Protein AF-A0A377V0S9-F1 (afdb_monomer_lite)

Organism: Klebsiella pneumoniae (NCBI:txid573)

Secondary structure (DSSP, 8-state):
---PPP--------------------------GGGS---TTS-----GGGGSTT-PPSEEEEEEEEETTEEEEEEEEEEEEE-TTS-EEE---HHHHHHTTB-HHHHHH-TT--TT----HHHHSTT-EEEEETTTTEEEEE--GGGB----TTPPPGGG------EEEEEEEEEEEEEE-TTS-EEEEEEEEEEEEEEETTEEEEEEEEEEEETTS--EEEEEEEEEEEEEGGGTEEEEEES----SS--

Structure (mmCIF, N/CA/C/O backbone):
data_AF-A0A377V0S9-F1
#
_entry.id   AF-A0A377V0S9-F1
#
loop_
_atom_site.group_PDB
_atom_site.id
_atom_site.type_symbol
_atom_site.label_atom_id
_atom_site.label_alt_id
_atom_site.label_comp_id
_atom_site.label_asym_id
_atom_site.label_entity_id
_atom_site.label_seq_id
_atom_site.pdbx_PDB_ins_code
_atom_site.Cartn_x
_atom_site.Cartn_y
_atom_site.Cartn_z
_atom_site.occupancy
_atom_site.B_iso_or_equiv
_atom_site.auth_seq_id
_atom_site.auth_comp_id
_atom_site.auth_asym_id
_atom_site.auth_atom_id
_atom_site.pdbx_PDB_model_num
ATOM 1 N N . MET A 1 1 ? -118.108 -11.937 44.601 1.00 42.62 1 MET A N 1
ATOM 2 C CA . MET A 1 1 ? -117.327 -11.742 43.358 1.00 42.62 1 MET A CA 1
ATOM 3 C C . MET A 1 1 ? -116.278 -10.678 43.671 1.00 42.62 1 MET A C 1
ATOM 5 O O . MET A 1 1 ? -116.642 -9.528 43.823 1.00 42.62 1 MET A O 1
ATOM 9 N N . ARG A 1 2 ? -115.123 -11.044 44.242 1.00 41.06 2 ARG A N 1
ATOM 10 C CA . ARG A 1 2 ? -113.846 -11.316 43.547 1.00 41.06 2 ARG A CA 1
ATOM 11 C C . ARG A 1 2 ? -113.526 -10.286 42.456 1.00 41.06 2 ARG A C 1
ATOM 13 O O . ARG A 1 2 ? -114.003 -10.460 41.351 1.00 41.06 2 ARG A O 1
ATOM 20 N N . HIS A 1 3 ? -112.681 -9.309 42.784 1.00 40.66 3 HIS A N 1
ATOM 21 C CA . HIS A 1 3 ? -111.512 -8.888 42.000 1.00 40.66 3 HIS A CA 1
ATOM 22 C C . HIS A 1 3 ? -110.527 -8.203 42.968 1.00 40.66 3 HIS A C 1
ATOM 24 O O . HIS A 1 3 ? -110.912 -7.303 43.707 1.00 40.66 3 HIS A O 1
ATOM 30 N N . GLY A 1 4 ? -109.307 -8.744 43.061 1.00 40.34 4 GLY A N 1
ATOM 31 C CA . GLY A 1 4 ? -108.257 -8.322 43.997 1.00 40.34 4 GLY A CA 1
ATOM 32 C C . GLY A 1 4 ? -107.371 -7.195 43.448 1.00 40.34 4 GLY A C 1
ATOM 33 O O . GLY A 1 4 ? -107.479 -6.862 42.267 1.00 40.34 4 GLY A O 1
ATOM 34 N N . PRO A 1 5 ? -106.494 -6.607 44.280 1.00 47.19 5 PRO A N 1
ATOM 35 C CA . PRO A 1 5 ? -105.593 -5.544 43.852 1.00 47.19 5 PRO A CA 1
ATOM 36 C C . PRO A 1 5 ? -104.455 -6.099 42.982 1.00 47.19 5 PRO A C 1
ATOM 38 O O . PRO A 1 5 ? -103.910 -7.172 43.240 1.00 47.19 5 PRO A O 1
ATOM 41 N N . ALA A 1 6 ? -104.113 -5.356 41.931 1.00 54.44 6 ALA A N 1
ATOM 42 C CA . ALA A 1 6 ? -103.005 -5.659 41.038 1.00 54.44 6 ALA A CA 1
ATOM 43 C C . ALA A 1 6 ? -101.666 -5.414 41.751 1.00 54.44 6 ALA A C 1
ATOM 45 O O . ALA A 1 6 ? -101.407 -4.313 42.233 1.00 54.44 6 ALA A O 1
ATOM 46 N N . HIS A 1 7 ? -100.810 -6.434 41.797 1.00 45.38 7 HIS A N 1
ATOM 47 C CA . HIS A 1 7 ? -99.429 -6.301 42.249 1.00 45.38 7 HIS A CA 1
ATOM 48 C C . HIS A 1 7 ? -98.526 -6.040 41.041 1.00 45.38 7 HIS A C 1
ATOM 50 O O . HIS A 1 7 ? -98.329 -6.913 40.198 1.00 45.38 7 HIS A O 1
ATOM 56 N N . THR A 1 8 ? -97.976 -4.833 40.951 1.00 51.09 8 THR A N 1
ATOM 57 C CA . THR A 1 8 ? -96.907 -4.479 40.014 1.00 51.09 8 THR A CA 1
ATOM 58 C C . THR A 1 8 ? -95.583 -5.016 40.555 1.00 51.09 8 THR A C 1
ATOM 60 O O . THR A 1 8 ? -95.099 -4.564 41.590 1.00 51.09 8 THR A O 1
ATOM 63 N N . VAL A 1 9 ? -94.998 -5.998 39.868 1.00 49.78 9 VAL A N 1
ATOM 64 C CA . VAL A 1 9 ? -93.664 -6.528 40.180 1.00 49.78 9 VAL A CA 1
ATOM 65 C C . VAL A 1 9 ? -92.641 -5.777 39.333 1.00 49.78 9 VAL A C 1
ATOM 67 O O . VAL A 1 9 ? -92.531 -6.002 38.130 1.00 49.78 9 VAL A O 1
ATOM 70 N N . THR A 1 10 ? -91.893 -4.867 39.949 1.00 48.53 10 THR A N 1
ATOM 71 C CA . THR A 1 10 ? -90.729 -4.212 39.342 1.00 48.53 10 THR A CA 1
ATOM 72 C C . THR A 1 10 ? -89.501 -5.101 39.532 1.00 48.53 10 THR A C 1
ATOM 74 O O . THR A 1 10 ? -88.960 -5.207 40.630 1.00 48.53 10 THR A O 1
ATOM 77 N N . VAL A 1 11 ? -89.050 -5.756 38.462 1.00 49.62 11 VAL A N 1
ATOM 78 C CA . VAL A 1 11 ? -87.798 -6.528 38.456 1.00 49.62 11 VAL A CA 1
ATOM 79 C C . VAL A 1 11 ? -86.637 -5.568 38.193 1.00 49.62 11 VAL A C 1
ATOM 81 O O . VAL A 1 11 ? -86.405 -5.157 37.058 1.00 49.62 11 VAL A O 1
ATOM 84 N N . VAL A 1 12 ? -85.902 -5.194 39.241 1.00 49.56 12 VAL A N 1
ATOM 85 C CA . VAL A 1 12 ? -84.638 -4.453 39.110 1.00 49.56 12 VAL A CA 1
ATOM 86 C C . VAL A 1 12 ? -83.522 -5.470 38.885 1.00 49.56 12 VAL A C 1
ATOM 88 O O . VAL A 1 12 ? -83.126 -6.189 39.798 1.00 49.56 12 VAL A O 1
ATOM 91 N N . SER A 1 13 ? -83.036 -5.555 37.648 1.00 47.03 13 SER A N 1
ATOM 92 C CA . SER A 1 13 ? -81.915 -6.427 37.285 1.00 47.03 13 SER A CA 1
ATOM 93 C C . SER A 1 13 ? -80.597 -5.697 37.551 1.00 47.03 13 SER A C 1
ATOM 95 O O . SER A 1 13 ? -80.204 -4.821 36.782 1.00 47.03 13 SER A O 1
ATOM 97 N N . LEU A 1 14 ? -79.915 -6.035 38.647 1.00 45.28 14 LEU A N 1
ATOM 98 C CA . LEU A 1 14 ? -78.587 -5.509 38.967 1.00 45.28 14 LEU A CA 1
ATOM 99 C C . LEU A 1 14 ? -77.521 -6.352 38.252 1.00 45.28 14 LEU A C 1
ATOM 101 O O . LEU A 1 14 ? -77.191 -7.454 38.684 1.00 45.28 14 LEU A O 1
ATOM 105 N N . SER A 1 15 ? -76.996 -5.839 37.140 1.00 49.84 15 SER A N 1
ATOM 106 C CA . SER A 1 15 ? -75.917 -6.489 36.388 1.00 49.84 15 SER A CA 1
ATOM 107 C C . SER A 1 15 ? -74.562 -6.042 36.941 1.00 49.84 15 SER A C 1
ATOM 109 O O . SER A 1 15 ? -74.127 -4.921 36.687 1.00 49.84 15 SER A O 1
ATOM 111 N N . ILE A 1 16 ? -73.896 -6.902 37.716 1.00 53.75 16 ILE A N 1
ATOM 112 C CA . ILE A 1 16 ? -72.530 -6.667 38.203 1.00 53.75 16 ILE A CA 1
ATOM 113 C C . ILE A 1 16 ? -71.553 -7.165 37.131 1.00 53.75 16 ILE A C 1
ATOM 115 O O . ILE A 1 16 ? -71.340 -8.366 36.977 1.00 53.75 16 ILE A O 1
ATOM 119 N N . LEU A 1 17 ? -70.958 -6.239 36.377 1.00 51.25 17 LEU A N 1
ATOM 120 C CA . LEU A 1 17 ? -69.842 -6.521 35.471 1.00 51.25 17 LEU A CA 1
ATOM 121 C C . LEU A 1 17 ? -68.556 -6.686 36.295 1.00 51.25 17 LEU A C 1
ATOM 123 O O . LEU A 1 17 ? -67.899 -5.704 36.638 1.00 51.25 17 LEU A O 1
ATOM 127 N N . LEU A 1 18 ? -68.186 -7.930 36.616 1.00 49.28 18 LEU A N 1
ATOM 128 C CA . LEU A 1 18 ? -66.846 -8.245 37.117 1.00 49.28 18 LEU A CA 1
ATOM 129 C C . LEU A 1 18 ? -65.836 -8.138 35.964 1.00 49.28 18 LEU A C 1
ATOM 131 O O . LEU A 1 18 ? -65.600 -9.095 35.229 1.00 49.28 18 LEU A O 1
ATOM 135 N N . GLY A 1 19 ? -65.233 -6.961 35.807 1.00 49.47 19 GLY A N 1
ATOM 136 C CA . GLY A 1 19 ? -64.060 -6.766 34.958 1.00 49.47 19 GLY A CA 1
ATOM 137 C C . GLY A 1 19 ? -62.833 -7.423 35.588 1.00 49.47 19 GLY A C 1
ATOM 138 O O . GLY A 1 19 ? -62.141 -6.804 36.395 1.00 49.47 19 GLY A O 1
ATOM 139 N N . GLY A 1 20 ? -62.571 -8.684 35.243 1.00 50.38 20 GLY A N 1
ATOM 140 C CA . GLY A 1 20 ? -61.341 -9.374 35.616 1.00 50.38 20 GLY A CA 1
ATOM 141 C C . GLY A 1 20 ? -60.142 -8.738 34.917 1.00 50.38 20 GLY A C 1
ATOM 142 O O . GLY A 1 20 ? -59.954 -8.917 33.718 1.00 50.38 20 GLY A O 1
ATOM 143 N N . GLN A 1 21 ? -59.323 -7.996 35.662 1.00 54.38 21 GLN A N 1
ATOM 144 C CA . GLN A 1 21 ? -58.008 -7.573 35.191 1.00 54.38 21 GLN A CA 1
ATOM 145 C C . GLN A 1 21 ? -57.083 -8.790 35.236 1.00 54.38 21 GLN A C 1
ATOM 147 O O . GLN A 1 21 ? -56.551 -9.149 36.285 1.00 54.38 21 GLN A O 1
ATOM 152 N N . SER A 1 22 ? -56.927 -9.469 34.104 1.00 52.47 22 SER A N 1
ATOM 153 C CA . SER A 1 22 ? -55.900 -10.493 33.948 1.00 52.47 22 SER A CA 1
ATOM 154 C C . SER A 1 22 ? -54.534 -9.808 33.958 1.00 52.47 22 SER A C 1
ATOM 156 O O . SER A 1 22 ? -54.097 -9.261 32.948 1.00 52.47 22 SER A O 1
ATOM 158 N N . ALA A 1 23 ? -53.858 -9.805 35.107 1.00 56.78 23 ALA A N 1
ATOM 159 C CA . ALA A 1 23 ? -52.445 -9.463 35.150 1.00 56.78 23 ALA A CA 1
ATOM 160 C C . ALA A 1 23 ? -51.677 -10.511 34.329 1.00 56.78 23 ALA A C 1
ATOM 162 O O . ALA A 1 23 ? -51.765 -11.709 34.600 1.00 56.78 23 ALA A O 1
ATOM 163 N N . LEU A 1 24 ? -50.944 -10.066 33.309 1.00 54.94 24 LEU A N 1
ATOM 164 C CA . LEU A 1 24 ? -50.030 -10.920 32.556 1.00 54.94 24 LEU A CA 1
ATOM 165 C C . LEU A 1 24 ? -48.913 -11.390 33.498 1.00 54.94 24 LEU A C 1
ATOM 167 O O . LEU A 1 24 ? -47.946 -10.660 33.727 1.00 54.94 24 LEU A O 1
ATOM 171 N N . LEU A 1 25 ? -49.034 -12.607 34.037 1.00 47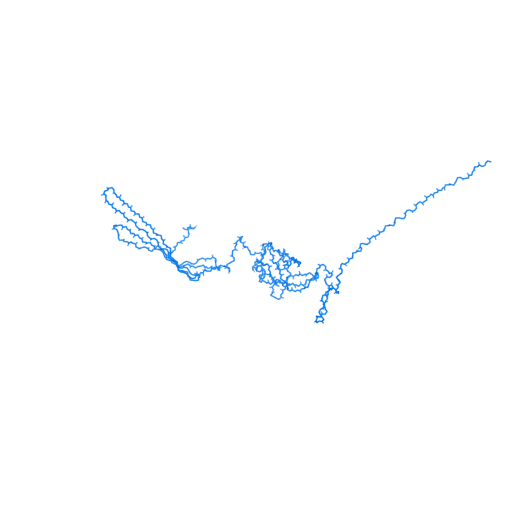.94 25 LEU A N 1
ATOM 172 C CA . LEU A 1 25 ? -47.914 -13.291 34.679 1.00 47.94 25 LEU A CA 1
ATOM 173 C C . LEU A 1 25 ? -46.839 -13.542 33.617 1.00 47.94 25 LEU A C 1
ATOM 175 O O . LEU A 1 25 ? -46.948 -14.452 32.798 1.00 47.94 25 LEU A O 1
ATOM 179 N N . HIS A 1 26 ? -45.789 -12.727 33.636 1.00 57.09 26 HIS A N 1
ATOM 180 C CA . HIS A 1 26 ? -44.572 -13.016 32.895 1.00 57.09 26 HIS A CA 1
ATOM 181 C C . HIS A 1 26 ? -43.777 -14.041 33.701 1.00 57.09 26 HIS A C 1
ATOM 183 O O . HIS A 1 26 ? -43.130 -13.701 34.690 1.00 57.09 26 HIS A O 1
ATOM 189 N N . ALA A 1 27 ? -43.839 -15.308 33.295 1.00 60.06 27 ALA A N 1
ATOM 190 C CA . ALA A 1 27 ? -42.895 -16.304 33.775 1.00 60.06 27 ALA A CA 1
ATOM 191 C C . ALA A 1 27 ? -41.502 -15.929 33.244 1.00 60.06 27 ALA A C 1
ATOM 193 O O . ALA A 1 27 ? -41.251 -15.987 32.040 1.00 60.06 27 ALA A O 1
ATOM 194 N N . GLN A 1 28 ? -40.608 -15.489 34.128 1.00 62.38 28 GLN A N 1
ATOM 195 C CA . GLN A 1 28 ? -39.205 -15.298 33.774 1.00 62.38 28 GLN A CA 1
ATOM 196 C C . GLN A 1 28 ? -38.561 -16.677 33.615 1.00 62.38 28 GLN A C 1
ATOM 198 O O . GLN A 1 28 ? -38.672 -17.521 34.504 1.00 62.38 28 GLN A O 1
ATOM 203 N N . ALA A 1 29 ? -37.915 -16.921 32.475 1.00 67.69 29 ALA A N 1
ATOM 204 C CA . ALA A 1 29 ? -37.171 -18.153 32.258 1.00 67.69 29 ALA A CA 1
ATOM 205 C C . ALA A 1 29 ? -35.981 -18.199 33.228 1.00 67.69 29 ALA A C 1
ATOM 207 O O . ALA A 1 29 ? -35.129 -17.312 33.213 1.00 67.69 29 ALA A O 1
ATOM 208 N N . THR A 1 30 ? -35.933 -19.221 34.078 1.00 69.25 30 THR A N 1
ATOM 209 C CA . THR A 1 30 ? -34.840 -19.448 35.024 1.00 69.25 30 THR A CA 1
ATOM 210 C C . THR A 1 30 ? -34.063 -20.694 34.625 1.00 69.25 30 THR A C 1
ATOM 212 O O . THR A 1 30 ? -34.625 -21.756 34.362 1.00 69.25 30 THR A O 1
ATOM 215 N N . PHE A 1 31 ? -32.745 -20.558 34.554 1.00 71.00 31 PHE A N 1
ATOM 216 C CA . PHE A 1 31 ? -31.832 -21.652 34.286 1.00 71.00 31 PHE A CA 1
ATOM 217 C C . PHE A 1 31 ? -31.615 -22.473 35.563 1.00 71.00 31 PHE A C 1
ATOM 219 O O . PHE A 1 31 ? -31.293 -21.924 36.620 1.00 71.00 31 PHE A O 1
ATOM 226 N N . ASN A 1 32 ? -31.773 -23.796 35.471 1.00 75.94 32 ASN A N 1
ATOM 227 C CA . ASN A 1 32 ? -31.477 -24.692 36.584 1.00 75.94 32 ASN A CA 1
ATOM 228 C C . ASN A 1 32 ? -29.958 -24.902 36.701 1.00 75.94 32 ASN A C 1
ATOM 230 O O . ASN A 1 32 ? -29.345 -25.591 35.888 1.00 75.94 32 ASN A O 1
ATOM 234 N N . MET A 1 33 ? -29.363 -24.312 37.737 1.00 69.88 33 MET A N 1
ATOM 235 C CA . MET A 1 33 ? -27.916 -24.311 37.967 1.00 69.88 33 MET A CA 1
ATOM 236 C C . MET A 1 33 ? -27.341 -25.686 38.338 1.00 69.88 33 MET A C 1
ATOM 238 O O . MET A 1 33 ? -26.131 -25.877 38.237 1.00 69.88 33 MET A O 1
ATOM 242 N N . ASP A 1 34 ? -28.173 -26.647 38.746 1.00 75.19 34 ASP A N 1
ATOM 243 C CA . ASP A 1 34 ? -27.718 -28.004 39.075 1.00 75.19 34 ASP A CA 1
ATOM 244 C C . ASP A 1 34 ? -27.451 -28.869 37.836 1.00 75.19 34 ASP A C 1
ATOM 246 O O . ASP A 1 34 ? -26.888 -29.952 37.953 1.00 75.19 34 ASP A O 1
ATOM 250 N N . LEU A 1 35 ? -27.800 -28.376 36.643 1.00 80.19 35 LEU A N 1
ATOM 251 C CA . LEU A 1 35 ? -27.509 -29.030 35.364 1.00 80.19 35 LEU A CA 1
ATOM 252 C C . LEU A 1 35 ? -26.137 -28.654 34.780 1.00 80.19 35 LEU A C 1
ATOM 254 O O . LEU A 1 35 ? -25.771 -29.158 33.720 1.00 80.19 35 LEU A O 1
ATOM 258 N N . LEU A 1 36 ? -25.387 -27.760 35.429 1.00 76.69 36 LEU A N 1
ATOM 259 C CA . LEU A 1 36 ? -24.020 -27.427 35.029 1.00 76.69 36 LEU A CA 1
ATOM 260 C C . LEU A 1 36 ? -23.031 -28.401 35.667 1.00 76.69 36 LEU A C 1
ATOM 262 O O . LEU A 1 36 ? -23.130 -28.712 36.852 1.00 76.69 36 LEU A O 1
ATOM 266 N N . GLU A 1 37 ? -22.041 -28.830 34.888 1.00 76.44 37 GLU A N 1
ATOM 267 C CA . GLU A 1 37 ? -20.900 -29.586 35.396 1.00 76.44 37 GLU A CA 1
ATOM 268 C C . GLU A 1 37 ? -20.124 -28.712 36.395 1.00 76.44 37 GLU A C 1
ATOM 270 O O . GLU A 1 37 ? -19.467 -27.735 36.026 1.00 76.44 37 GLU A O 1
ATOM 275 N N . LYS A 1 38 ? -20.254 -29.024 37.688 1.00 67.75 38 LYS A N 1
ATOM 276 C CA . LYS A 1 38 ? -19.528 -28.352 38.767 1.00 67.75 38 LYS A CA 1
ATOM 277 C C . LYS A 1 38 ? -18.232 -29.118 39.002 1.00 67.75 38 LYS A C 1
ATOM 279 O O . LYS A 1 38 ? -18.256 -30.298 39.331 1.00 67.75 38 LYS A O 1
ATOM 284 N N . ASN A 1 39 ? -17.107 -28.438 38.824 1.00 68.56 39 ASN A N 1
ATOM 285 C CA . ASN A 1 39 ? -15.802 -28.951 39.215 1.00 68.56 39 ASN A CA 1
ATOM 286 C C . ASN A 1 39 ? -15.511 -28.415 40.625 1.00 68.56 39 ASN A C 1
ATOM 288 O O . ASN A 1 39 ? -15.461 -27.197 40.798 1.00 68.56 39 ASN A O 1
ATOM 292 N N . ASP A 1 40 ? -15.318 -29.288 41.619 1.00 67.06 40 ASP A N 1
ATOM 293 C CA . ASP A 1 40 ? -15.223 -28.930 43.054 1.00 67.06 40 ASP A CA 1
ATOM 294 C C . ASP A 1 40 ? -14.049 -27.987 43.406 1.00 67.06 40 ASP A C 1
ATOM 296 O O . ASP A 1 40 ? -13.940 -27.485 44.524 1.00 67.06 40 ASP A O 1
ATOM 300 N N . HIS A 1 41 ? -13.163 -27.720 42.445 1.00 68.31 41 HIS A N 1
ATOM 301 C CA . HIS A 1 41 ? -12.019 -26.818 42.572 1.00 68.31 41 HIS A CA 1
ATOM 302 C C . HIS A 1 41 ? -12.251 -25.410 42.003 1.00 68.31 41 HIS A C 1
ATOM 304 O O . HIS A 1 41 ? -11.355 -24.568 42.093 1.00 68.31 41 HIS A O 1
ATOM 310 N N . LEU A 1 42 ? -13.413 -25.134 41.403 1.00 60.94 42 LEU A N 1
ATOM 311 C CA . LEU A 1 42 ? -13.727 -23.811 40.867 1.00 60.94 42 LEU A CA 1
ATOM 312 C C . LEU A 1 42 ? -14.432 -22.945 41.926 1.00 60.94 42 LEU A C 1
ATOM 314 O O . LEU A 1 42 ? -15.322 -23.429 42.626 1.00 60.94 42 LEU A O 1
ATOM 318 N N . PRO A 1 43 ? -14.064 -21.657 42.053 1.00 65.31 43 PRO A N 1
ATOM 319 C CA . PRO A 1 43 ? -14.756 -20.738 42.948 1.00 65.31 43 PRO A CA 1
ATOM 320 C C . PRO A 1 43 ? -16.232 -20.605 42.555 1.00 65.31 43 PRO A C 1
ATOM 322 O O . PRO A 1 43 ? -16.583 -20.731 41.382 1.00 65.31 43 PRO A O 1
ATOM 325 N N . ALA A 1 44 ? -17.093 -20.322 43.535 1.00 65.38 44 ALA A N 1
ATOM 326 C CA . ALA A 1 44 ? -18.518 -20.108 43.301 1.00 65.38 44 ALA A CA 1
ATOM 327 C C . ALA A 1 44 ? -18.728 -18.993 42.258 1.00 65.38 44 ALA A C 1
ATOM 329 O O . ALA A 1 44 ? -18.397 -17.832 42.497 1.00 65.38 44 ALA A O 1
ATOM 330 N N . VAL A 1 45 ? -19.250 -19.362 41.087 1.00 66.50 45 VAL A N 1
ATOM 331 C CA . VAL A 1 45 ? -19.554 -18.435 39.990 1.00 66.50 45 VAL A CA 1
ATOM 332 C C . VAL A 1 45 ? -20.977 -17.911 40.172 1.00 66.50 45 VAL A C 1
ATOM 334 O O . VAL A 1 45 ? -21.899 -18.694 40.396 1.00 66.50 45 VAL A O 1
ATOM 337 N N . ASP A 1 46 ? -21.177 -16.596 40.047 1.00 69.00 46 ASP A N 1
ATOM 338 C CA . ASP A 1 46 ? -22.522 -16.022 39.965 1.00 69.00 46 ASP A CA 1
ATOM 339 C C . ASP A 1 46 ? -23.133 -16.322 38.589 1.00 69.00 46 ASP A C 1
ATOM 341 O O . ASP A 1 46 ? -22.804 -15.709 37.569 1.00 69.00 46 ASP A O 1
ATOM 345 N N . LEU A 1 47 ? -24.019 -17.313 38.575 1.00 70.94 47 LEU A N 1
ATOM 346 C CA . LEU A 1 47 ? -24.714 -17.790 37.386 1.00 70.94 47 LEU A CA 1
ATOM 347 C C . LEU A 1 47 ? -26.074 -17.107 37.187 1.00 70.94 47 LEU A C 1
ATOM 349 O O . LEU A 1 47 ? -26.688 -17.295 36.137 1.00 70.94 47 LEU A O 1
ATOM 353 N N . GLN A 1 48 ? -26.539 -16.280 38.138 1.00 70.56 48 GLN A N 1
ATOM 354 C CA . GLN A 1 48 ? -27.836 -15.603 38.020 1.00 70.56 48 GLN A CA 1
ATOM 355 C C . GLN A 1 48 ? -27.887 -14.670 36.810 1.00 70.56 48 GLN A C 1
ATOM 357 O O . GLN A 1 48 ? -28.946 -14.470 36.215 1.00 70.56 48 GLN A O 1
ATOM 362 N N . ARG A 1 49 ? -26.731 -14.153 36.391 1.00 69.38 49 ARG A N 1
ATOM 363 C CA . ARG A 1 49 ? -26.594 -13.321 35.194 1.00 69.38 49 ARG A CA 1
ATOM 364 C C . ARG A 1 49 ? -27.061 -13.999 33.907 1.00 69.38 49 ARG A C 1
ATOM 366 O O . ARG A 1 49 ? -27.609 -13.311 33.056 1.00 69.38 49 ARG A O 1
ATOM 373 N N . PHE A 1 50 ? -26.942 -15.323 33.778 1.00 70.75 50 PHE A N 1
ATOM 374 C CA . PHE A 1 50 ? -27.399 -16.049 32.583 1.00 70.75 50 PHE A CA 1
ATOM 375 C C . PHE A 1 50 ? -28.927 -16.146 32.470 1.00 70.75 50 PHE A C 1
ATOM 377 O O . PHE A 1 50 ? -29.436 -16.451 31.396 1.00 70.75 50 PHE A O 1
ATOM 384 N N . ASN A 1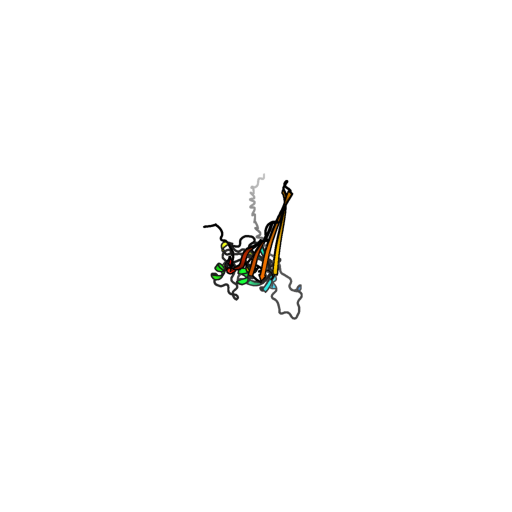 51 ? -29.666 -15.822 33.538 1.00 69.12 51 ASN A N 1
ATOM 385 C CA . ASN A 1 51 ? -31.129 -15.725 33.503 1.00 69.12 51 ASN A CA 1
ATOM 386 C C . ASN A 1 51 ? -31.621 -14.423 32.844 1.00 69.12 51 ASN A C 1
ATOM 388 O O . ASN A 1 51 ? -32.820 -14.245 32.642 1.00 69.12 51 ASN A O 1
ATOM 392 N N . GLN A 1 52 ? -30.716 -13.498 32.506 1.00 65.69 52 GLN A N 1
ATOM 393 C CA . GLN A 1 52 ? -31.035 -12.272 31.779 1.00 65.69 52 GLN A CA 1
ATOM 394 C C . GLN A 1 52 ? -30.737 -12.444 30.283 1.00 65.69 52 GLN A C 1
ATOM 396 O O . GLN A 1 52 ? -29.695 -12.982 29.911 1.00 65.69 52 GLN A O 1
ATOM 401 N N . GLN A 1 53 ? -31.602 -11.910 29.409 1.00 58.47 53 GLN A N 1
ATOM 402 C CA . GLN A 1 53 ? -31.455 -11.997 27.942 1.00 58.47 53 GLN A CA 1
ATOM 403 C C . GLN A 1 53 ? -30.121 -11.429 27.394 1.00 58.47 53 GLN A C 1
ATOM 405 O O . GLN A 1 53 ? -29.772 -11.714 26.253 1.00 58.47 53 GLN A O 1
ATOM 410 N N . ALA A 1 54 ? -29.355 -10.664 28.187 1.00 60.22 54 ALA A N 1
ATOM 411 C CA . ALA A 1 54 ? -28.075 -10.046 27.808 1.00 60.22 54 ALA A CA 1
ATOM 412 C C . ALA A 1 54 ? -26.909 -10.362 28.783 1.00 60.22 54 ALA A C 1
ATOM 414 O O . ALA A 1 54 ? -25.974 -9.579 28.927 1.00 60.22 54 ALA A O 1
ATOM 415 N N . GLY A 1 55 ? -26.955 -11.506 29.469 1.00 67.44 55 GLY A N 1
ATOM 416 C CA . GLY A 1 55 ? -26.120 -11.836 30.635 1.00 67.44 55 GLY A CA 1
ATOM 417 C C . GLY A 1 55 ? -24.663 -12.274 30.424 1.00 67.44 55 GLY A C 1
ATOM 418 O O . GLY A 1 55 ? -24.106 -12.936 31.301 1.00 67.44 55 GLY A O 1
ATOM 419 N N . GLN A 1 56 ? -24.029 -11.981 29.287 1.00 81.50 56 GLN A N 1
ATOM 420 C CA . GLN A 1 56 ? -22.711 -12.556 28.965 1.00 81.50 56 GLN A CA 1
ATOM 421 C C . GLN A 1 56 ? -21.553 -11.891 29.738 1.00 81.50 56 GLN A C 1
ATOM 423 O O . GLN A 1 56 ? -21.616 -10.694 30.032 1.00 81.50 56 GLN A O 1
ATOM 428 N N . PRO A 1 57 ? -20.498 -12.632 30.150 1.00 85.81 57 PRO A N 1
ATOM 429 C CA . PRO A 1 57 ? -19.368 -12.061 30.899 1.00 85.81 57 PRO A CA 1
ATOM 430 C C . PRO A 1 57 ? -18.598 -11.006 30.114 1.00 85.81 57 PRO A C 1
ATOM 432 O O . PRO A 1 57 ? -18.380 -11.211 28.921 1.00 85.81 57 PRO A O 1
ATOM 435 N N . PRO A 1 58 ? -18.111 -9.923 30.749 1.00 90.38 58 PRO A N 1
ATOM 436 C CA . PRO A 1 58 ? -17.000 -9.179 30.172 1.00 90.38 58 PRO A CA 1
ATOM 437 C C . PRO A 1 58 ? -15.790 -10.113 30.032 1.00 90.38 58 PRO A C 1
ATOM 439 O O . PRO A 1 58 ? -15.578 -11.004 30.855 1.00 90.38 58 PRO A O 1
ATOM 442 N N . GLY A 1 59 ? -15.007 -9.933 28.976 1.00 91.81 59 GLY 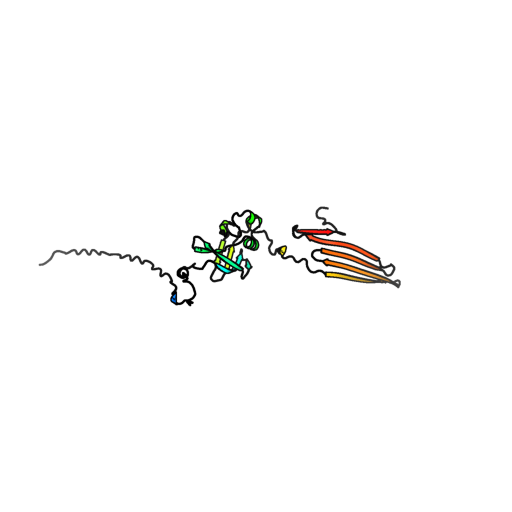A N 1
ATOM 443 C CA . GLY A 1 59 ? -13.931 -10.860 28.640 1.00 91.81 59 GLY A CA 1
ATOM 444 C C . GLY A 1 59 ? -13.474 -10.739 27.195 1.00 91.81 59 GLY A C 1
ATOM 445 O O . GLY A 1 59 ? -13.986 -9.921 26.432 1.00 91.81 59 GLY A O 1
ATOM 446 N N . ALA A 1 60 ? -12.482 -11.543 26.829 1.00 94.62 60 ALA A N 1
ATOM 447 C CA . ALA A 1 60 ? -11.977 -11.616 25.466 1.00 94.62 60 ALA A CA 1
ATOM 448 C C . ALA A 1 60 ? -12.741 -12.686 24.682 1.00 94.62 60 ALA A C 1
ATOM 450 O O . ALA A 1 60 ? -12.754 -13.851 25.078 1.00 94.62 60 ALA A O 1
ATOM 451 N N . TYR A 1 61 ? -13.341 -12.293 23.560 1.00 95.12 61 TYR A N 1
ATOM 452 C CA . TYR A 1 61 ? -14.074 -13.201 22.683 1.00 95.12 61 TYR A CA 1
ATOM 453 C C . TYR A 1 61 ? -13.502 -13.141 21.264 1.00 95.12 61 TYR A C 1
ATOM 455 O O . TYR A 1 61 ? -13.244 -12.041 20.764 1.00 95.12 61 TYR A O 1
ATOM 463 N N . PRO A 1 62 ? -13.298 -14.291 20.598 1.00 96.81 62 PRO A N 1
ATOM 464 C CA . PRO A 1 62 ? -13.053 -14.309 19.165 1.00 96.81 62 PRO A CA 1
ATOM 465 C C . PRO A 1 62 ? -14.339 -13.905 18.444 1.00 96.81 62 PRO A C 1
ATOM 467 O O . PRO A 1 62 ? -15.407 -14.432 18.753 1.00 96.81 62 PRO A O 1
ATOM 470 N N . VAL A 1 63 ? -14.242 -12.974 17.499 1.00 96.88 63 VAL A N 1
ATOM 471 C CA . VAL A 1 63 ? -15.387 -12.487 16.730 1.00 96.88 63 VAL A CA 1
ATOM 472 C C . VAL A 1 63 ? -15.069 -12.346 15.243 1.00 96.88 63 VAL A C 1
ATOM 474 O O . VAL A 1 63 ? -13.964 -11.958 14.863 1.00 96.88 63 VAL A O 1
ATOM 477 N N . SER A 1 64 ? -16.069 -12.598 14.398 1.00 97.25 64 SER A N 1
ATOM 478 C CA . SER A 1 64 ? -16.102 -12.077 13.032 1.00 97.25 64 SER A CA 1
ATOM 479 C C . SER A 1 64 ? -16.337 -10.574 13.111 1.00 97.25 64 SER A C 1
ATOM 481 O O . SER A 1 64 ? -17.408 -10.115 13.519 1.00 97.25 64 SER A O 1
ATOM 483 N N . TRP A 1 65 ? -15.309 -9.805 12.777 1.00 96.25 65 TRP A N 1
ATOM 484 C CA . TRP A 1 65 ? -15.291 -8.361 12.911 1.00 96.25 65 TRP A CA 1
ATOM 485 C C . TRP A 1 65 ? -15.641 -7.686 11.588 1.00 96.25 65 TRP A C 1
ATOM 487 O O . TRP A 1 65 ? -14.923 -7.819 10.593 1.00 96.25 65 TRP A O 1
ATOM 497 N N . GLN A 1 66 ? -16.760 -6.965 11.583 1.00 95.75 66 GLN A N 1
ATOM 498 C CA . GLN A 1 66 ? -17.340 -6.345 10.398 1.00 95.75 66 GLN A CA 1
ATOM 499 C C . GLN A 1 66 ? -17.506 -4.840 10.592 1.00 95.75 66 GLN A C 1
ATOM 501 O O . GLN A 1 66 ? -18.021 -4.392 11.617 1.00 95.75 66 GLN A O 1
ATOM 506 N N . VAL A 1 67 ? -17.113 -4.061 9.585 1.00 94.50 67 VAL A N 1
ATOM 507 C CA . VAL A 1 67 ? -17.250 -2.600 9.564 1.00 94.50 67 VAL A CA 1
ATOM 508 C C . VAL A 1 67 ? -17.917 -2.179 8.266 1.00 94.50 67 VAL A C 1
ATOM 510 O O . VAL A 1 67 ? -17.450 -2.540 7.189 1.00 94.50 67 VAL A O 1
ATOM 513 N N . ASN A 1 68 ? -19.022 -1.434 8.356 1.00 93.69 68 ASN A N 1
ATOM 514 C CA . ASN A 1 68 ? -19.792 -0.962 7.196 1.00 93.69 68 ASN A CA 1
ATOM 515 C C . ASN A 1 68 ? -20.143 -2.086 6.195 1.00 93.69 68 ASN A C 1
ATOM 517 O O . ASN A 1 68 ? -20.110 -1.890 4.983 1.00 93.69 68 ASN A O 1
ATOM 521 N N . GLY A 1 69 ? -20.457 -3.280 6.712 1.00 91.38 69 GLY A N 1
ATOM 522 C CA . GLY A 1 69 ? -20.816 -4.460 5.917 1.00 91.38 69 GLY A CA 1
ATOM 523 C C . GLY A 1 69 ? -19.637 -5.267 5.357 1.00 91.38 69 GLY A C 1
ATOM 524 O O . GLY A 1 69 ? -19.869 -6.287 4.715 1.00 91.38 69 GLY A O 1
ATOM 525 N N . VAL A 1 70 ? -18.388 -4.859 5.609 1.00 90.31 70 VAL A N 1
ATOM 526 C CA . VAL A 1 70 ? -17.180 -5.578 5.174 1.00 90.31 70 VAL A CA 1
ATOM 527 C C . VAL A 1 70 ? -16.552 -6.315 6.351 1.00 90.31 70 VAL A C 1
ATOM 529 O O . VAL A 1 70 ? -16.259 -5.710 7.382 1.00 90.31 70 VAL A O 1
ATOM 532 N N . THR A 1 71 ? -16.305 -7.616 6.194 1.00 91.94 71 THR A N 1
ATOM 533 C CA . THR A 1 71 ? -15.539 -8.406 7.166 1.00 91.94 71 THR A CA 1
ATOM 534 C C . THR A 1 71 ? -14.059 -8.059 7.061 1.00 91.94 71 THR A C 1
ATOM 536 O O . THR A 1 71 ? -13.435 -8.321 6.037 1.00 91.94 71 THR A O 1
ATOM 539 N N . LEU A 1 72 ? -13.502 -7.479 8.123 1.00 89.25 72 LEU A N 1
ATOM 540 C CA . LEU A 1 72 ? -12.081 -7.129 8.205 1.00 89.25 72 LEU A CA 1
ATOM 541 C C . LEU A 1 72 ? -11.235 -8.301 8.693 1.00 89.25 72 LEU A C 1
ATOM 543 O O . LEU A 1 72 ? -10.112 -8.491 8.241 1.00 89.25 72 LEU A O 1
ATOM 547 N N . ASP A 1 73 ? -11.784 -9.074 9.626 1.00 91.00 73 ASP A N 1
ATOM 548 C CA . ASP A 1 73 ? -11.150 -10.254 10.194 1.00 91.00 73 ASP A CA 1
ATOM 549 C C . ASP A 1 73 ? -12.246 -11.248 10.588 1.00 91.00 73 ASP A C 1
ATOM 551 O O . ASP A 1 73 ? -13.218 -10.895 11.258 1.00 91.00 73 ASP A O 1
ATOM 555 N N . ALA A 1 74 ? -12.117 -12.495 10.146 1.00 93.12 74 ALA A N 1
ATOM 556 C CA . ALA A 1 74 ? -13.093 -13.535 10.440 1.00 93.12 74 ALA A CA 1
ATOM 557 C C . ALA A 1 74 ? -13.011 -14.042 11.891 1.00 93.12 74 ALA A C 1
ATOM 559 O O . ALA A 1 74 ? -13.957 -14.683 12.349 1.00 93.12 74 ALA A O 1
ATOM 560 N N . ARG A 1 75 ? -11.906 -13.787 12.607 1.00 94.69 75 ARG A N 1
ATOM 561 C CA . ARG A 1 75 ? -11.661 -14.329 13.949 1.00 94.69 75 ARG A CA 1
ATOM 562 C C . ARG A 1 75 ? -10.737 -13.440 14.791 1.00 94.69 75 ARG A C 1
ATOM 564 O O . ARG A 1 75 ? -9.767 -13.916 15.382 1.00 94.69 75 ARG A O 1
ATOM 571 N N . LYS A 1 76 ? -11.067 -12.156 14.905 1.00 94.00 76 LYS A N 1
ATOM 572 C CA . LYS A 1 76 ? -10.337 -11.219 15.767 1.00 94.00 76 LYS A CA 1
ATOM 573 C C . LYS A 1 76 ? -10.709 -11.430 17.229 1.00 94.00 76 LYS A C 1
ATOM 575 O O . LYS A 1 76 ? -11.887 -11.441 17.569 1.00 94.00 76 LYS A O 1
ATOM 580 N N . THR A 1 77 ? -9.727 -11.537 18.118 1.00 96.38 77 THR A N 1
ATOM 581 C CA . THR A 1 77 ? -9.990 -11.514 19.565 1.00 96.38 77 THR A CA 1
ATOM 582 C C . THR A 1 77 ? -10.198 -10.075 20.025 1.00 96.38 77 THR A C 1
ATOM 584 O O . THR A 1 77 ? -9.282 -9.259 19.933 1.00 96.38 77 THR A O 1
ATOM 587 N N . VAL A 1 78 ? -11.387 -9.766 20.543 1.00 94.94 78 VAL A N 1
ATOM 588 C CA . VAL A 1 78 ? -11.744 -8.438 21.063 1.00 94.94 78 VAL A CA 1
ATOM 589 C C . VAL A 1 78 ? -12.122 -8.554 22.536 1.00 94.94 78 VAL A C 1
ATOM 591 O O . VAL A 1 78 ? -12.847 -9.466 22.933 1.00 94.94 78 VAL A O 1
ATOM 594 N N . THR A 1 79 ? -11.630 -7.627 23.357 1.00 94.44 79 THR A N 1
ATOM 595 C CA . THR A 1 79 ? -11.990 -7.541 24.777 1.00 94.44 79 THR A CA 1
ATOM 596 C C . THR A 1 79 ? -13.260 -6.721 24.942 1.00 94.44 79 THR A C 1
ATOM 598 O O . THR A 1 79 ? -13.306 -5.567 24.527 1.00 94.44 79 THR A O 1
ATOM 601 N N . PHE A 1 80 ? -14.265 -7.283 25.602 1.00 92.75 80 PHE A N 1
ATOM 602 C CA . PHE A 1 80 ? -15.536 -6.637 25.904 1.00 92.75 80 PHE A CA 1
ATOM 603 C C . PHE A 1 80 ? -15.635 -6.276 27.384 1.00 92.75 80 PHE A C 1
ATOM 605 O O . PHE A 1 80 ? -15.211 -7.037 28.258 1.00 92.75 80 PHE A O 1
ATOM 612 N N . ARG A 1 81 ? -16.227 -5.117 27.667 1.00 90.06 81 ARG A N 1
ATOM 613 C CA . ARG A 1 81 ? -16.565 -4.644 29.015 1.00 90.06 81 ARG A CA 1
ATOM 614 C C . ARG A 1 81 ? -18.071 -4.457 29.120 1.00 90.06 81 ARG A C 1
ATOM 616 O O . ARG A 1 81 ? -18.729 -4.285 28.102 1.00 90.06 81 ARG A O 1
ATOM 623 N N . GLN A 1 82 ? -18.612 -4.474 30.332 1.00 87.25 82 GLN A N 1
ATOM 624 C CA . GLN A 1 82 ? -19.990 -4.041 30.541 1.00 87.25 82 GLN A CA 1
ATOM 625 C C . GLN A 1 82 ? -20.045 -2.519 30.649 1.00 87.25 82 GLN A C 1
ATOM 627 O O . GLN A 1 82 ? -19.231 -1.924 31.355 1.00 87.25 82 GLN A O 1
ATOM 632 N N . ASN A 1 83 ? -20.991 -1.909 29.941 1.00 82.69 83 ASN A N 1
ATOM 633 C CA . ASN A 1 83 ? -21.341 -0.505 30.126 1.00 82.69 83 ASN A CA 1
ATOM 634 C C . ASN A 1 83 ? -22.319 -0.329 31.302 1.00 82.69 83 ASN A C 1
ATOM 636 O O . ASN A 1 83 ? -22.777 -1.307 31.898 1.00 82.69 83 ASN A O 1
ATOM 640 N N . ASP A 1 84 ? -22.702 0.915 31.594 1.00 80.81 84 ASP A N 1
ATOM 641 C CA . ASP A 1 84 ? -23.622 1.259 32.694 1.00 80.81 84 ASP A CA 1
ATOM 642 C C . ASP A 1 84 ? -25.018 0.619 32.559 1.00 80.81 84 ASP A C 1
ATOM 644 O O . ASP A 1 84 ? -25.786 0.570 33.517 1.00 80.81 84 ASP A O 1
ATOM 648 N N . ARG A 1 85 ? -25.361 0.111 31.368 1.00 80.06 85 ARG A N 1
ATOM 649 C CA . ARG A 1 85 ? -26.618 -0.597 31.075 1.00 80.06 85 ARG A CA 1
ATOM 650 C C . ARG A 1 85 ? -26.472 -2.121 31.157 1.00 80.06 85 ARG A C 1
ATOM 652 O O . ARG A 1 85 ? -27.402 -2.837 30.797 1.00 80.06 85 ARG A O 1
ATOM 659 N N . GLY A 1 86 ? -25.309 -2.624 31.576 1.00 79.00 86 GLY A N 1
ATOM 660 C CA . GLY A 1 86 ? -25.004 -4.052 31.675 1.00 79.00 86 GLY A CA 1
ATOM 661 C C . GLY A 1 86 ? -24.735 -4.749 30.336 1.00 79.00 86 GLY A C 1
ATOM 662 O O . GLY A 1 86 ? -24.549 -5.966 30.320 1.00 79.00 86 GLY A O 1
ATOM 663 N N . GLN A 1 87 ? -24.686 -4.009 29.223 1.00 82.81 87 GLN A N 1
ATOM 664 C CA . GLN A 1 87 ? -24.440 -4.549 27.883 1.00 82.81 87 GLN A CA 1
ATOM 665 C C . GLN A 1 87 ? -22.941 -4.654 27.598 1.00 82.81 87 GLN A C 1
ATOM 667 O O . GLN A 1 87 ? -22.161 -3.806 28.032 1.00 82.81 87 GLN A O 1
ATOM 672 N N . LEU A 1 88 ? -22.540 -5.669 26.830 1.00 88.25 88 LEU A N 1
ATOM 673 C CA . LEU A 1 88 ? -21.159 -5.811 26.377 1.00 88.25 88 LEU A CA 1
ATOM 674 C C . LEU A 1 88 ? -20.828 -4.790 25.280 1.00 88.25 88 LEU A C 1
ATOM 676 O O . LEU A 1 88 ? -21.422 -4.817 24.204 1.00 88.25 88 LEU A O 1
ATOM 680 N N . THR A 1 89 ? -19.835 -3.941 25.535 1.00 90.19 89 THR A N 1
ATOM 681 C CA . THR A 1 89 ? -19.246 -3.001 24.573 1.00 90.19 89 THR A CA 1
ATOM 682 C C . THR A 1 89 ? -17.791 -3.400 24.288 1.00 90.19 89 THR A C 1
ATOM 684 O O . THR A 1 89 ? -17.073 -3.797 25.219 1.00 90.19 89 THR A O 1
ATOM 687 N N . PRO A 1 90 ? -17.322 -3.373 23.027 1.00 93.19 90 PRO A N 1
ATOM 688 C CA . PRO A 1 90 ? -15.939 -3.691 22.705 1.00 93.19 90 PRO A CA 1
ATOM 689 C C . PRO A 1 90 ? -15.012 -2.570 23.175 1.00 93.19 90 PRO A C 1
ATOM 691 O O . PRO A 1 90 ? -15.254 -1.388 22.943 1.00 93.19 90 PRO A O 1
ATOM 694 N N . CYS A 1 91 ? -13.890 -2.943 23.775 1.00 91.38 91 CYS A N 1
ATOM 695 C CA . CYS A 1 91 ? -12.787 -2.023 23.984 1.00 91.38 91 CYS A CA 1
ATOM 696 C C . CYS A 1 91 ? -11.903 -2.001 22.735 1.00 91.38 91 CYS A C 1
ATOM 698 O O . CYS A 1 91 ? -11.081 -2.896 22.538 1.00 91.38 91 CYS A O 1
ATOM 700 N N . LEU A 1 92 ? -12.093 -0.982 21.898 1.00 89.62 92 LEU A N 1
ATOM 701 C CA . LEU A 1 92 ? -11.335 -0.785 20.664 1.00 89.62 92 LEU A CA 1
ATOM 702 C C . LEU A 1 92 ? -10.151 0.140 20.922 1.00 89.62 92 LEU A C 1
ATOM 704 O O . LEU A 1 92 ? -10.311 1.244 21.444 1.00 89.62 92 LEU A O 1
ATOM 708 N N . LYS A 1 93 ? -8.961 -0.305 20.534 1.00 88.12 93 LYS A N 1
ATOM 709 C CA . LYS A 1 93 ? -7.748 0.504 20.611 1.00 88.12 93 LYS A CA 1
ATOM 710 C C . LYS A 1 93 ? -7.624 1.416 19.384 1.00 88.12 93 LYS A C 1
ATOM 712 O O . LYS A 1 93 ? -8.245 1.140 18.354 1.00 88.12 93 LYS A O 1
ATOM 717 N N . PRO A 1 94 ? -6.784 2.466 19.432 1.00 87.12 94 PRO A N 1
ATOM 718 C CA . PRO A 1 94 ? -6.517 3.296 18.259 1.00 87.12 94 PRO A CA 1
ATOM 719 C C . PRO A 1 94 ? -6.081 2.484 17.031 1.00 87.12 94 PRO A C 1
ATOM 721 O O . PRO A 1 94 ? -6.547 2.762 15.928 1.00 87.12 94 PRO A O 1
ATOM 724 N N . GLU A 1 95 ? -5.264 1.438 17.211 1.00 86.94 95 GLU A N 1
ATOM 725 C CA . GLU A 1 95 ? -4.879 0.542 16.114 1.00 86.94 95 GLU A CA 1
ATOM 726 C C . GLU A 1 95 ? -6.071 -0.200 15.484 1.00 86.94 95 GLU A C 1
ATOM 728 O O . GLU A 1 95 ? -6.119 -0.357 14.263 1.00 86.94 95 GLU A O 1
ATOM 733 N N . ASP A 1 96 ? -7.070 -0.587 16.283 1.00 90.25 96 ASP A N 1
ATOM 734 C CA . ASP A 1 96 ? -8.283 -1.239 15.788 1.00 90.25 96 ASP A CA 1
ATOM 735 C C . ASP A 1 96 ? -9.116 -0.263 14.955 1.00 90.25 96 ASP A C 1
ATOM 737 O O . ASP A 1 96 ? -9.653 -0.631 13.917 1.00 90.25 96 ASP A O 1
ATOM 741 N N . LEU A 1 97 ? -9.198 1.000 15.367 1.00 91.06 97 LEU A N 1
ATOM 742 C CA . LEU A 1 97 ? -9.946 2.024 14.638 1.00 91.06 97 LEU A CA 1
ATOM 743 C C . LEU A 1 97 ? -9.252 2.414 13.326 1.00 91.06 97 LEU A C 1
ATOM 745 O O . LEU A 1 97 ? -9.914 2.591 12.303 1.00 91.06 97 LEU A O 1
ATOM 749 N N . LEU A 1 98 ? -7.919 2.474 13.318 1.00 89.50 98 LEU A N 1
ATOM 750 C CA . LEU A 1 98 ? -7.141 2.653 12.090 1.00 89.50 98 LEU A CA 1
ATOM 751 C C . LEU A 1 98 ? -7.348 1.482 11.122 1.00 89.50 98 LEU A C 1
ATOM 753 O O . LEU A 1 98 ? -7.566 1.698 9.929 1.00 89.50 98 LEU A O 1
ATOM 757 N N . GLN A 1 99 ? -7.339 0.246 11.631 1.00 88.19 99 GLN A N 1
ATOM 758 C CA . GLN A 1 99 ? -7.626 -0.949 10.835 1.00 88.19 99 GLN A CA 1
ATOM 759 C C . GLN A 1 99 ? -9.082 -0.968 10.338 1.00 88.19 99 GLN A C 1
ATOM 761 O O . GLN A 1 99 ? -9.333 -1.388 9.211 1.00 88.19 99 GLN A O 1
ATOM 766 N N . ALA A 1 100 ? -10.021 -0.431 11.126 1.00 90.00 100 ALA A N 1
ATOM 767 C CA . ALA A 1 100 ? -11.411 -0.205 10.726 1.00 90.00 100 ALA A CA 1
ATOM 768 C C . ALA A 1 100 ? -11.578 0.870 9.636 1.00 90.00 100 ALA A C 1
ATOM 770 O O . ALA A 1 100 ? -12.677 1.047 9.114 1.00 90.00 100 ALA A O 1
ATOM 771 N N . GLY A 1 101 ? -10.503 1.578 9.274 1.00 89.31 101 GLY A N 1
ATOM 772 C CA . GLY A 1 101 ? -10.498 2.587 8.220 1.00 89.31 101 GLY A CA 1
ATOM 773 C C . GLY A 1 101 ? -10.843 3.996 8.696 1.00 89.31 101 GLY A C 1
ATOM 774 O O . GLY A 1 101 ? -11.063 4.870 7.858 1.00 89.31 101 GLY A O 1
ATOM 775 N N . VAL A 1 102 ? -10.874 4.249 10.008 1.00 91.50 102 VAL A N 1
ATOM 776 C CA . VAL A 1 102 ? -11.077 5.596 10.559 1.00 91.50 102 VAL A CA 1
ATOM 777 C C . VAL A 1 102 ? -9.920 6.505 10.141 1.00 91.50 102 VAL A C 1
ATOM 779 O O . VAL A 1 102 ? -8.763 6.084 10.092 1.00 91.50 102 VAL A O 1
ATOM 782 N N . ASN A 1 103 ? -10.228 7.755 9.802 1.00 90.94 103 ASN A N 1
ATOM 783 C CA . ASN A 1 103 ? -9.229 8.737 9.404 1.00 90.94 103 ASN A CA 1
ATOM 784 C C . ASN A 1 103 ? -8.273 9.044 10.580 1.00 90.94 103 ASN A C 1
ATOM 786 O O . ASN A 1 103 ? -8.742 9.463 11.643 1.00 90.94 103 ASN A O 1
ATOM 790 N N . PRO A 1 104 ? -6.942 8.900 10.412 1.00 88.50 104 PRO A N 1
ATOM 791 C CA . PRO A 1 104 ? -5.970 9.233 11.455 1.00 88.50 104 PRO A CA 1
ATOM 792 C C . PRO A 1 104 ? -6.107 10.667 11.983 1.00 88.50 104 PRO A C 1
ATOM 794 O O . PRO A 1 104 ? -5.926 10.901 13.176 1.00 88.50 104 PRO A O 1
ATOM 797 N N . ALA A 1 105 ? -6.472 11.622 11.119 1.00 89.25 105 ALA A N 1
ATOM 798 C CA . ALA A 1 105 ? -6.689 13.011 11.515 1.00 89.25 105 ALA A CA 1
ATOM 799 C C . ALA A 1 105 ? -7.873 13.141 12.489 1.00 89.25 105 ALA A C 1
ATOM 801 O O . ALA A 1 105 ? -7.778 13.869 13.474 1.00 89.25 105 ALA A O 1
ATOM 802 N N . VAL A 1 106 ? -8.945 12.371 12.274 1.00 89.25 106 VAL A N 1
ATOM 803 C CA . VAL A 1 106 ? -10.111 12.322 13.172 1.00 89.25 106 VAL A CA 1
ATOM 804 C C . VAL A 1 106 ? -9.722 11.705 14.515 1.00 89.25 106 VAL A C 1
ATOM 806 O O . VAL A 1 106 ? -10.018 12.279 15.558 1.00 89.25 106 VAL A O 1
ATOM 809 N N . LEU A 1 107 ? -8.988 10.586 14.507 1.00 85.88 107 LEU A N 1
ATOM 810 C CA . LEU A 1 107 ? -8.516 9.944 15.742 1.00 85.88 107 LEU A CA 1
ATOM 811 C C . LEU A 1 107 ? -7.581 10.842 16.556 1.00 85.88 107 LEU A C 1
ATOM 813 O O . LEU A 1 107 ? -7.667 10.849 17.778 1.00 85.88 107 LEU A O 1
ATOM 817 N N . SER A 1 108 ? -6.719 11.622 15.898 1.00 83.94 108 SER A N 1
ATOM 818 C CA . SER A 1 108 ? -5.805 12.542 16.589 1.00 83.94 108 SER A CA 1
ATOM 819 C C . SER A 1 108 ? -6.523 13.666 17.350 1.00 8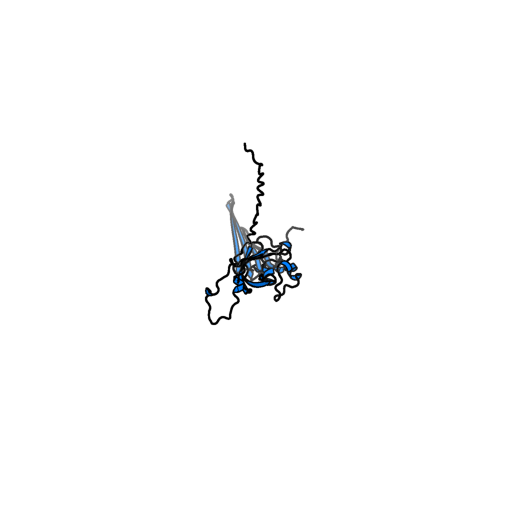3.94 108 SER A C 1
ATOM 821 O O . SER A 1 108 ? -5.992 14.176 18.333 1.00 83.94 108 SER A O 1
ATOM 823 N N . GLN A 1 109 ? -7.736 14.028 16.921 1.00 81.81 109 GLN A N 1
ATOM 824 C CA . GLN A 1 109 ? -8.578 15.038 17.569 1.00 81.81 109 GLN A CA 1
ATOM 825 C C . GLN A 1 109 ? -9.510 14.441 18.632 1.00 81.81 109 GLN A C 1
ATOM 827 O O . GLN A 1 109 ? -10.029 15.166 19.480 1.00 81.81 109 GLN A O 1
ATOM 832 N N . ALA A 1 110 ? -9.724 13.125 18.597 1.00 72.12 110 ALA A N 1
ATOM 833 C CA . ALA A 1 110 ? -10.619 12.425 19.499 1.00 72.12 110 ALA A CA 1
ATOM 834 C C . ALA A 1 110 ? -9.940 12.217 20.867 1.00 72.12 110 ALA A C 1
ATOM 836 O O . ALA A 1 110 ? -9.152 11.293 21.087 1.00 72.12 110 ALA A O 1
ATOM 837 N N . THR A 1 111 ? -10.225 13.115 21.808 1.00 64.06 111 THR A N 1
ATOM 838 C CA . THR A 1 111 ? -9.705 13.049 23.176 1.00 64.06 111 THR A CA 1
ATOM 839 C C . THR A 1 111 ? -10.257 11.820 23.904 1.00 64.06 111 THR A C 1
ATOM 841 O O . THR A 1 111 ? -11.455 11.558 23.913 1.00 64.06 111 THR A O 1
ATOM 844 N N . GLY A 1 112 ? -9.373 11.035 24.529 1.00 63.28 112 GLY A N 1
ATOM 845 C CA . GLY A 1 112 ? -9.772 9.882 25.346 1.00 63.28 112 GLY A CA 1
ATOM 846 C C . GLY A 1 112 ? -9.626 8.506 24.691 1.00 63.28 112 GLY A C 1
ATOM 847 O O . GLY A 1 112 ? -9.910 7.517 25.363 1.00 63.28 112 GLY A O 1
ATOM 848 N N . ALA A 1 113 ? -9.125 8.391 23.456 1.00 59.62 113 ALA A N 1
ATOM 849 C CA . ALA A 1 113 ? -8.648 7.119 22.898 1.00 59.62 113 ALA A CA 1
ATOM 850 C C . ALA A 1 113 ? -7.172 6.885 23.268 1.00 59.62 113 ALA A C 1
ATOM 852 O O . ALA A 1 113 ? -6.257 7.149 22.494 1.00 59.62 113 ALA A O 1
ATOM 853 N N . THR A 1 114 ? -6.925 6.408 24.485 1.00 62.53 114 THR A N 1
ATOM 854 C CA . THR A 1 114 ? -5.606 5.913 24.903 1.00 62.53 114 THR A CA 1
ATOM 855 C C . THR A 1 114 ? -5.647 4.392 24.938 1.00 62.53 114 THR A C 1
ATOM 857 O O . THR A 1 114 ? -6.711 3.813 25.118 1.00 62.53 114 THR A O 1
ATOM 860 N N . SER A 1 115 ? -4.503 3.712 24.874 1.00 61.50 115 SER A N 1
ATOM 861 C CA . SER A 1 115 ? -4.464 2.244 25.003 1.00 61.50 115 SER A CA 1
ATOM 862 C C . SER A 1 115 ? -5.025 1.720 26.340 1.00 61.50 115 SER A C 1
ATOM 864 O O . SER A 1 115 ? -5.231 0.518 26.484 1.00 61.50 115 SER A O 1
ATOM 866 N N . ARG A 1 116 ? -5.239 2.598 27.335 1.00 63.03 116 ARG A N 1
ATOM 867 C CA . ARG A 1 116 ? -5.797 2.264 28.657 1.00 63.03 116 ARG A CA 1
ATOM 868 C C . ARG A 1 116 ? -7.281 2.611 28.802 1.00 63.03 116 ARG A C 1
ATOM 870 O O . ARG A 1 116 ? -7.943 2.039 29.669 1.00 63.03 116 ARG A O 1
ATOM 877 N N . SER A 1 117 ? -7.804 3.523 27.987 1.00 72.31 117 SER A N 1
ATOM 878 C CA . SER A 1 117 ? -9.204 3.944 28.021 1.00 72.31 117 SER A CA 1
ATOM 879 C C . SER A 1 117 ? -10.005 3.225 26.937 1.00 72.31 117 SER A C 1
ATOM 881 O O . SER A 1 117 ? -9.538 3.047 25.820 1.00 72.31 117 SER A O 1
ATOM 883 N N . CYS A 1 118 ? -11.221 2.804 27.280 1.00 78.56 118 CYS A N 1
ATOM 884 C CA . CYS A 1 118 ? -12.152 2.156 26.354 1.00 78.56 118 CYS A CA 1
ATOM 885 C C . CYS A 1 118 ? -13.391 3.045 26.222 1.00 78.56 118 CYS A C 1
ATOM 887 O O . CYS A 1 118 ? -14.403 2.757 26.863 1.00 78.56 118 CYS A O 1
ATOM 889 N N . PRO A 1 119 ? -13.288 4.182 25.514 1.00 80.69 119 PRO A N 1
ATOM 890 C CA . PRO A 1 119 ? -14.439 5.042 25.300 1.00 80.69 119 PRO A CA 1
ATOM 891 C C . PRO A 1 119 ? -15.485 4.318 24.447 1.00 80.69 119 PRO A C 1
ATOM 893 O O . PRO A 1 119 ? -15.150 3.504 23.586 1.00 80.69 119 PRO A O 1
ATOM 896 N N . GLU A 1 120 ? -16.756 4.644 24.665 1.00 85.31 120 GLU A N 1
ATOM 897 C CA . GLU A 1 120 ? -17.841 4.185 23.797 1.00 85.31 120 GLU A CA 1
ATOM 898 C C . GLU A 1 120 ? -17.614 4.680 22.362 1.00 85.31 120 GLU A C 1
ATOM 900 O O . GLU A 1 120 ? -17.295 5.854 22.148 1.00 85.31 120 GLU A O 1
ATOM 905 N N . LEU A 1 121 ? -17.818 3.807 21.366 1.00 89.75 121 LEU A N 1
ATOM 906 C CA . LEU A 1 121 ? -17.507 4.134 19.969 1.00 89.75 121 LEU A CA 1
ATOM 907 C C . LEU A 1 121 ? -18.245 5.389 19.495 1.00 89.75 121 LEU A C 1
ATOM 909 O O . LEU A 1 121 ? -17.648 6.228 18.834 1.00 89.75 121 LEU A O 1
ATOM 913 N N . ASN A 1 122 ? -19.520 5.543 19.858 1.00 89.62 122 ASN A N 1
ATOM 914 C CA . ASN A 1 122 ? -20.316 6.709 19.470 1.00 89.62 122 ASN A CA 1
ATOM 915 C C . ASN A 1 122 ? -19.847 8.009 20.151 1.00 89.62 122 ASN A C 1
ATOM 917 O O . ASN A 1 122 ? -20.031 9.087 19.598 1.00 89.62 122 ASN A O 1
ATOM 921 N N . ALA A 1 123 ? -19.239 7.924 21.339 1.00 87.50 123 ALA A N 1
ATOM 922 C CA . ALA A 1 123 ? -18.656 9.093 21.997 1.00 87.50 123 ALA A CA 1
ATOM 923 C C . ALA A 1 123 ? -17.362 9.532 21.298 1.00 87.50 123 ALA A C 1
ATOM 925 O O . ALA A 1 123 ? -17.095 10.724 21.183 1.00 87.50 123 ALA A O 1
ATOM 926 N N . LEU A 1 124 ? -16.579 8.567 20.809 1.00 87.94 124 LEU A N 1
ATOM 927 C CA . LEU A 1 124 ? -15.344 8.829 20.079 1.00 87.94 124 LEU A CA 1
ATOM 928 C C . LEU A 1 124 ? -15.595 9.263 18.625 1.00 87.94 124 LEU A C 1
ATOM 930 O O . LEU A 1 124 ? -14.911 10.140 18.108 1.00 87.94 124 LEU A O 1
ATOM 934 N N . LEU A 1 125 ? -16.566 8.631 17.967 1.00 91.19 125 LEU A N 1
ATOM 935 C CA . LEU A 1 125 ? -16.915 8.803 16.561 1.00 91.19 125 LEU A CA 1
ATOM 936 C C . LEU A 1 125 ? -18.437 8.999 16.446 1.00 91.19 125 LEU A C 1
ATOM 938 O O . LEU A 1 125 ? -19.168 8.018 16.261 1.00 91.19 125 LEU A O 1
ATOM 942 N N . PRO A 1 126 ? -18.932 10.245 16.557 1.00 92.19 126 PRO A N 1
ATOM 943 C CA . PRO A 1 126 ? -20.362 10.539 16.555 1.00 92.19 126 PRO A CA 1
ATOM 944 C C . PRO A 1 126 ? -21.094 9.962 15.341 1.00 92.19 126 PRO A C 1
ATOM 946 O O . PRO A 1 126 ? -20.653 10.119 14.203 1.00 92.19 126 PRO A O 1
ATOM 949 N N . GLY A 1 127 ? -22.226 9.301 15.586 1.00 93.00 127 GLY A N 1
ATOM 950 C CA . GLY A 1 127 ? -23.026 8.637 14.552 1.00 93.00 127 GLY A CA 1
ATOM 951 C C . GLY A 1 127 ? -22.581 7.206 14.241 1.00 93.00 127 GLY A C 1
ATOM 952 O O . GLY A 1 127 ? -23.174 6.563 13.377 1.00 93.00 127 GLY A O 1
ATOM 953 N N . SER A 1 128 ? -21.565 6.695 14.940 1.00 95.12 128 SER A N 1
ATOM 954 C CA . SER A 1 128 ? -21.146 5.299 14.821 1.00 95.12 128 SER A CA 1
ATOM 955 C C . SER A 1 128 ? -21.990 4.383 15.704 1.00 95.12 128 SER A C 1
ATOM 957 O O . SER A 1 128 ? -22.387 4.751 16.811 1.00 95.12 128 SER A O 1
ATOM 959 N N . THR A 1 129 ? -22.230 3.157 15.245 1.00 94.88 129 THR A N 1
ATOM 960 C CA . THR A 1 129 ? -22.966 2.131 15.995 1.00 94.88 129 THR A CA 1
ATOM 961 C C . THR A 1 129 ? -22.128 0.877 16.174 1.00 94.88 129 THR A C 1
ATOM 963 O O . THR A 1 129 ? -21.266 0.563 15.352 1.00 94.88 129 THR A O 1
ATOM 966 N N . VAL A 1 130 ? -22.395 0.154 17.259 1.00 93.94 130 VAL A N 1
ATOM 967 C CA . VAL A 1 130 ? -21.788 -1.142 17.558 1.00 93.94 130 VAL A CA 1
ATOM 968 C C . VAL A 1 130 ? -22.886 -2.112 17.945 1.00 93.94 130 VAL A C 1
ATOM 970 O O . VAL A 1 130 ? -23.716 -1.802 18.796 1.00 93.94 130 VAL A O 1
ATOM 973 N N . ASN A 1 131 ? -22.862 -3.293 17.344 1.00 93.31 131 ASN A N 1
ATOM 974 C CA . ASN A 1 131 ? -23.713 -4.408 17.711 1.00 93.31 131 ASN A CA 1
ATOM 975 C C . ASN A 1 131 ? -22.866 -5.673 17.849 1.00 93.31 131 ASN A C 1
ATOM 977 O O . ASN A 1 131 ? -22.217 -6.098 16.890 1.00 93.31 131 ASN A O 1
ATOM 981 N N . PHE A 1 132 ? -22.889 -6.281 19.032 1.00 93.12 132 PHE A N 1
ATOM 982 C CA . PHE A 1 132 ? -22.247 -7.566 19.270 1.00 93.12 132 PHE A CA 1
ATOM 983 C C . PHE A 1 132 ? -23.298 -8.673 19.353 1.00 93.12 132 PHE A C 1
ATOM 985 O O . PHE A 1 132 ? -24.013 -8.817 20.341 1.00 93.12 132 PHE A O 1
ATOM 992 N N . ASP A 1 133 ? -23.363 -9.473 18.294 1.00 92.19 133 ASP A N 1
ATOM 993 C CA . ASP A 1 133 ? -24.160 -10.689 18.215 1.00 92.19 133 ASP A CA 1
ATOM 994 C C . ASP A 1 133 ? -23.347 -11.843 18.811 1.00 92.19 133 ASP A C 1
ATOM 996 O O . ASP A 1 133 ? -22.541 -12.486 18.133 1.00 92.19 133 ASP A O 1
ATOM 1000 N N . PHE A 1 134 ? -23.516 -12.052 20.118 1.00 89.69 134 PHE A N 1
ATOM 1001 C CA . PHE A 1 134 ? -22.758 -13.048 20.873 1.00 89.69 134 PHE A CA 1
ATOM 1002 C C . PHE A 1 134 ? -22.987 -14.474 20.356 1.00 89.69 134 PHE A C 1
ATOM 1004 O O . PHE A 1 134 ? -22.035 -15.245 20.251 1.00 89.69 134 PHE A O 1
ATOM 1011 N N . ALA A 1 135 ? -24.231 -14.815 20.002 1.00 89.69 135 ALA A N 1
ATOM 1012 C CA . ALA A 1 135 ? -24.607 -16.158 19.563 1.00 89.69 135 ALA A CA 1
ATOM 1013 C C . ALA A 1 135 ? -23.867 -16.576 18.284 1.00 89.69 135 ALA A C 1
ATOM 1015 O O . ALA A 1 135 ? -23.440 -17.721 18.165 1.00 89.69 135 ALA A O 1
ATOM 1016 N N . HIS A 1 136 ? -23.661 -15.632 17.362 1.00 93.31 136 HIS A N 1
ATOM 1017 C CA . HIS A 1 136 ? -22.902 -15.856 16.129 1.00 93.31 136 HIS A CA 1
ATOM 1018 C C . HIS A 1 136 ? -21.446 -15.382 16.211 1.00 93.31 136 HIS A C 1
ATOM 1020 O O . HIS A 1 136 ? -20.764 -15.363 15.187 1.00 93.31 136 HIS A O 1
ATOM 1026 N N . GLN A 1 137 ? -20.975 -14.963 17.392 1.00 94.62 137 GLN A N 1
ATOM 1027 C CA . GLN A 1 137 ? -19.651 -14.370 17.591 1.00 94.62 137 GLN A CA 1
ATOM 1028 C C . GLN A 1 137 ? -19.343 -13.279 16.554 1.00 94.62 137 GLN A C 1
ATOM 1030 O O . GLN A 1 137 ? -18.289 -13.274 15.925 1.00 94.62 137 GLN A O 1
ATOM 1035 N N . ARG A 1 138 ? -20.278 -12.354 16.325 1.00 96.06 138 ARG A N 1
ATOM 1036 C CA . ARG A 1 138 ? -20.160 -11.348 15.263 1.00 96.06 138 ARG A CA 1
ATOM 1037 C C . ARG A 1 138 ? -20.222 -9.940 15.835 1.00 96.06 138 ARG A C 1
ATOM 1039 O O . ARG A 1 138 ? -21.216 -9.547 16.439 1.00 96.06 138 ARG A O 1
ATOM 1046 N N . LEU A 1 139 ? -19.165 -9.168 15.601 1.00 96.50 139 LEU A N 1
ATOM 1047 C CA . LEU A 1 139 ? -19.074 -7.761 15.972 1.00 96.50 139 LEU A CA 1
ATOM 1048 C C . LEU A 1 139 ? -19.305 -6.900 14.730 1.00 96.50 139 LEU A C 1
ATOM 1050 O O . LEU A 1 139 ? -18.438 -6.830 13.861 1.00 96.50 139 LEU A O 1
ATOM 1054 N N . VAL A 1 140 ? -20.461 -6.245 14.658 1.00 97.00 140 VAL A N 1
ATOM 1055 C CA . VAL A 1 140 ? -20.843 -5.361 13.551 1.00 97.00 140 VAL A CA 1
ATOM 1056 C C . VAL A 1 140 ? -20.724 -3.912 13.997 1.00 97.00 140 VAL A C 1
ATOM 1058 O O . VAL A 1 140 ? -21.358 -3.504 14.969 1.00 97.00 140 VAL A O 1
ATOM 1061 N N . MET A 1 141 ? -19.938 -3.125 13.271 1.00 95.94 141 MET A N 1
ATOM 1062 C CA . MET A 1 141 ? -19.792 -1.692 13.500 1.00 95.94 141 MET A CA 1
ATOM 1063 C C . MET A 1 141 ? -20.206 -0.911 12.258 1.00 95.94 141 MET A C 1
ATOM 1065 O O . MET A 1 141 ? -19.897 -1.304 11.131 1.00 95.94 141 MET A O 1
ATOM 1069 N N . THR A 1 142 ? -20.868 0.220 12.468 1.00 96.19 142 THR A N 1
ATOM 1070 C CA . THR A 1 142 ? -21.149 1.189 11.403 1.00 96.19 142 THR A CA 1
ATOM 1071 C C . THR A 1 142 ? -20.446 2.487 11.751 1.00 96.19 142 THR A C 1
ATOM 1073 O O . THR A 1 142 ? -20.597 2.966 12.869 1.00 96.19 142 THR A O 1
ATOM 1076 N N . ILE A 1 143 ? -19.672 3.041 10.822 1.00 95.31 143 ILE A N 1
ATOM 1077 C CA . ILE A 1 143 ? -18.906 4.278 11.007 1.00 95.31 143 ILE A CA 1
ATOM 1078 C C . ILE A 1 143 ? -19.249 5.229 9.852 1.00 95.31 143 ILE A C 1
ATOM 1080 O O . ILE A 1 143 ? -19.130 4.817 8.692 1.00 95.31 143 ILE A O 1
ATOM 1084 N N . PRO A 1 144 ? -19.652 6.487 10.121 1.00 94.94 144 PRO A N 1
ATOM 1085 C CA . PRO A 1 144 ? -19.934 7.465 9.074 1.00 94.94 144 PRO A CA 1
ATOM 1086 C C . PRO A 1 144 ? -18.746 7.658 8.130 1.00 94.94 144 PRO A C 1
ATOM 1088 O O . PRO A 1 144 ? -17.621 7.875 8.579 1.00 94.94 144 PRO A O 1
ATOM 1091 N N . GLN A 1 145 ? -18.991 7.654 6.815 1.00 90.44 145 GLN A N 1
ATOM 1092 C CA . GLN A 1 145 ? -17.915 7.769 5.821 1.00 90.44 145 GLN A CA 1
ATOM 1093 C C . GLN A 1 145 ? -17.106 9.068 5.933 1.00 90.44 145 GLN A C 1
ATOM 1095 O O . GLN A 1 145 ? -15.918 9.059 5.633 1.00 90.44 145 GLN A O 1
ATOM 1100 N N . ALA A 1 146 ? -17.707 10.156 6.426 1.00 91.69 146 ALA A N 1
ATOM 1101 C CA . ALA A 1 146 ? -17.006 11.418 6.680 1.00 91.69 146 ALA A CA 1
ATOM 1102 C C . ALA A 1 146 ? -15.889 11.300 7.739 1.00 91.69 146 ALA A C 1
ATOM 1104 O O . ALA A 1 146 ? -14.974 12.118 7.760 1.00 91.69 146 ALA A O 1
ATOM 1105 N N . LEU A 1 147 ? -15.954 10.288 8.613 1.00 93.19 147 LEU A N 1
ATOM 1106 C CA . LEU A 1 147 ? -14.941 10.005 9.635 1.00 93.19 147 LEU A CA 1
ATOM 1107 C C . LEU A 1 147 ? -13.912 8.964 9.170 1.00 93.19 147 LEU A C 1
ATOM 1109 O O . LEU A 1 147 ? -12.958 8.663 9.891 1.00 93.19 147 LEU A O 1
ATOM 1113 N N . MET A 1 148 ? -14.098 8.390 7.983 1.00 90.62 148 MET A N 1
ATOM 1114 C CA . MET A 1 148 ? -13.221 7.367 7.429 1.00 90.62 148 MET A CA 1
ATOM 1115 C C . MET A 1 148 ? -12.163 7.977 6.517 1.00 90.62 148 MET A C 1
ATOM 1117 O O . MET A 1 148 ? -12.324 9.057 5.951 1.00 90.62 148 MET A O 1
ATOM 1121 N N . THR A 1 149 ? -11.051 7.266 6.356 1.00 87.06 149 THR A N 1
ATOM 1122 C CA . THR A 1 149 ? -10.086 7.594 5.310 1.00 87.06 149 THR A CA 1
ATOM 1123 C C . THR A 1 149 ? -10.758 7.353 3.965 1.00 87.06 149 THR A C 1
ATOM 1125 O O . THR A 1 149 ? -11.185 6.230 3.690 1.00 87.06 149 THR A O 1
ATOM 1128 N N . HIS A 1 150 ? -10.825 8.377 3.113 1.00 72.50 150 HIS A N 1
ATOM 1129 C CA . HIS A 1 150 ? -11.263 8.203 1.734 1.00 72.50 150 HIS A CA 1
ATOM 1130 C C . HIS A 1 150 ? -10.333 7.211 1.036 1.00 72.50 150 HIS A C 1
ATOM 1132 O O . HIS A 1 150 ? -9.182 7.512 0.725 1.00 72.50 150 HIS A O 1
ATOM 1138 N N . ARG A 1 151 ? -10.832 6.000 0.814 1.00 65.88 151 ARG A N 1
ATOM 1139 C CA . ARG A 1 151 ? -10.198 5.006 -0.041 1.00 65.88 151 ARG A CA 1
ATOM 1140 C C . ARG A 1 151 ? -11.101 4.840 -1.248 1.00 65.88 151 ARG A C 1
ATOM 1142 O O . ARG A 1 151 ? -12.293 4.582 -1.089 1.00 65.88 151 ARG A O 1
ATOM 1149 N N . ALA A 1 152 ? -10.540 5.013 -2.441 1.00 66.31 152 ALA A N 1
ATOM 1150 C CA . ALA A 1 152 ? -11.215 4.559 -3.645 1.00 66.31 152 ALA A CA 1
ATOM 1151 C C . ALA A 1 152 ? -11.554 3.069 -3.480 1.00 66.31 152 ALA A C 1
ATOM 1153 O O . ALA A 1 152 ? -10.838 2.333 -2.788 1.00 66.31 152 ALA A O 1
ATOM 1154 N N . ARG A 1 153 ? -12.661 2.634 -4.086 1.00 61.00 153 ARG A N 1
ATOM 1155 C CA . ARG A 1 153 ? -12.964 1.204 -4.185 1.00 61.00 153 ARG A CA 1
ATOM 1156 C C . ARG A 1 153 ? -11.736 0.507 -4.791 1.00 61.00 153 ARG A C 1
ATOM 1158 O O . ARG A 1 153 ? -11.141 1.046 -5.717 1.00 61.00 153 ARG A O 1
ATOM 1165 N N . ASP A 1 154 ? -11.336 -0.619 -4.203 1.00 68.62 154 ASP A N 1
ATOM 1166 C CA . ASP A 1 154 ? -10.169 -1.421 -4.608 1.00 68.62 154 ASP A CA 1
ATOM 1167 C C . ASP A 1 154 ? -8.787 -0.779 -4.362 1.00 68.62 154 ASP A C 1
ATOM 1169 O O . ASP A 1 154 ? -7.774 -1.246 -4.880 1.00 68.62 154 ASP A O 1
ATOM 1173 N N . ASN A 1 155 ? -8.703 0.258 -3.519 1.00 72.94 155 ASN A N 1
ATOM 1174 C CA . ASN A 1 155 ? -7.412 0.826 -3.130 1.00 72.94 155 ASN A CA 1
ATOM 1175 C C . ASN A 1 155 ? -6.599 -0.144 -2.250 1.00 72.94 155 ASN A C 1
ATOM 1177 O O . ASN A 1 155 ? -7.033 -0.517 -1.154 1.00 72.94 155 ASN A O 1
ATOM 1181 N N . VAL A 1 156 ? -5.385 -0.475 -2.688 1.00 74.00 156 VAL A N 1
ATOM 1182 C CA . VAL A 1 156 ? -4.437 -1.306 -1.937 1.00 74.00 156 VAL A CA 1
ATOM 1183 C C . VAL A 1 156 ? -3.586 -0.411 -1.029 1.00 74.00 156 VAL A C 1
ATOM 1185 O O . VAL A 1 156 ? -2.888 0.469 -1.537 1.00 74.00 156 VAL A O 1
ATOM 1188 N N . PRO A 1 157 ? -3.597 -0.613 0.305 1.00 74.19 157 PRO A N 1
ATOM 1189 C CA . PRO A 1 157 ? -2.734 0.126 1.222 1.00 74.19 157 PRO A CA 1
ATOM 1190 C C . PRO A 1 157 ? -1.263 0.065 0.800 1.00 74.19 157 PRO A C 1
ATOM 1192 O O . PRO A 1 157 ? -0.755 -1.017 0.523 1.00 74.19 157 PRO A O 1
ATOM 1195 N N . SER A 1 158 ? -0.561 1.200 0.842 1.00 78.31 158 SER A N 1
ATOM 1196 C CA . SER A 1 158 ? 0.865 1.277 0.486 1.00 78.31 158 SER A CA 1
ATOM 1197 C C . SER A 1 158 ? 1.763 0.379 1.340 1.00 78.31 158 SER A C 1
ATOM 1199 O O . SER A 1 158 ? 2.808 -0.059 0.880 1.00 78.31 158 SER A O 1
ATOM 1201 N N . ALA A 1 159 ? 1.340 0.048 2.564 1.00 76.31 159 ALA A N 1
ATOM 1202 C CA . ALA A 1 159 ? 2.031 -0.910 3.428 1.00 76.31 159 ALA A CA 1
ATOM 1203 C C . ALA A 1 159 ? 2.011 -2.359 2.899 1.00 76.31 159 ALA A C 1
ATOM 1205 O O . ALA A 1 159 ? 2.774 -3.185 3.387 1.00 76.31 159 ALA A O 1
ATOM 1206 N N . LEU A 1 160 ? 1.126 -2.675 1.947 1.00 79.69 160 LEU A N 1
ATOM 1207 C CA . LEU A 1 160 ? 1.050 -3.981 1.287 1.00 79.69 160 LEU A CA 1
ATOM 1208 C C . LEU A 1 160 ? 1.770 -4.003 -0.067 1.00 79.69 160 LEU A C 1
ATOM 1210 O O . LEU A 1 160 ? 1.735 -5.026 -0.745 1.00 79.69 160 LEU A O 1
ATOM 1214 N N . TRP A 1 161 ? 2.365 -2.889 -0.500 1.00 88.06 161 TRP A N 1
ATOM 1215 C CA . TRP A 1 161 ? 3.086 -2.853 -1.767 1.00 88.06 161 TRP A CA 1
ATOM 1216 C C . TRP A 1 161 ? 4.425 -3.569 -1.601 1.00 88.06 161 TRP A C 1
ATOM 1218 O O . TRP A 1 161 ? 5.198 -3.259 -0.696 1.00 88.06 161 TRP A O 1
ATOM 1228 N N . ASP A 1 162 ? 4.666 -4.547 -2.467 1.00 90.31 162 ASP A N 1
ATOM 1229 C CA . ASP A 1 162 ? 5.912 -5.303 -2.509 1.00 90.31 162 ASP A CA 1
ATOM 1230 C C . ASP A 1 162 ? 6.867 -4.644 -3.512 1.00 90.31 162 ASP A C 1
ATOM 1232 O O . ASP A 1 162 ? 6.486 -4.346 -4.645 1.00 90.31 162 ASP A O 1
ATOM 1236 N N . GLU A 1 163 ? 8.115 -4.427 -3.099 1.00 93.00 163 GLU A N 1
ATOM 1237 C CA . GLU A 1 163 ? 9.167 -3.880 -3.964 1.00 93.00 163 GLU A CA 1
ATOM 1238 C C . GLU A 1 163 ? 9.643 -4.892 -5.019 1.00 93.00 163 GLU A C 1
ATOM 1240 O O . GLU A 1 163 ? 10.298 -4.525 -6.001 1.00 93.00 163 GLU A O 1
ATOM 1245 N N . GLY A 1 164 ? 9.274 -6.162 -4.841 1.00 93.25 164 GLY A N 1
ATOM 1246 C CA . GLY A 1 164 ? 9.655 -7.280 -5.679 1.00 93.25 164 GLY A CA 1
ATOM 1247 C C . GLY A 1 164 ? 10.988 -7.893 -5.260 1.00 93.25 164 GLY A C 1
ATOM 1248 O O . GLY A 1 164 ? 11.562 -7.605 -4.209 1.00 93.25 164 GLY A O 1
ATOM 1249 N N . ILE A 1 165 ? 11.494 -8.780 -6.115 1.00 96.50 165 ILE A N 1
ATOM 1250 C CA . ILE A 1 165 ? 12.749 -9.494 -5.880 1.00 96.50 165 ILE A CA 1
ATOM 1251 C C . ILE A 1 165 ? 13.909 -8.857 -6.639 1.00 96.50 165 ILE A C 1
ATOM 1253 O O . ILE A 1 165 ? 13.740 -8.269 -7.712 1.00 96.50 165 ILE A O 1
ATOM 1257 N N . SER A 1 166 ? 15.116 -9.054 -6.115 1.00 98.12 166 SER A N 1
ATOM 1258 C CA . SER A 1 166 ? 16.331 -8.721 -6.849 1.00 98.12 166 SER A CA 1
ATOM 1259 C C . SER A 1 166 ? 16.490 -9.650 -8.050 1.00 98.12 166 SER A C 1
ATOM 1261 O O . SER A 1 166 ? 16.569 -10.868 -7.887 1.00 98.12 166 SER A O 1
ATOM 1263 N N . ALA A 1 167 ? 16.541 -9.086 -9.253 1.00 97.81 167 ALA A N 1
ATOM 1264 C CA . ALA A 1 167 ? 16.599 -9.858 -10.489 1.00 97.81 167 ALA A CA 1
ATOM 1265 C C . ALA A 1 167 ? 17.249 -9.064 -11.625 1.00 97.81 167 ALA A C 1
ATOM 1267 O O . ALA A 1 167 ? 17.120 -7.843 -11.703 1.00 97.81 167 ALA A O 1
ATOM 1268 N N . PHE A 1 168 ? 17.905 -9.779 -12.537 1.00 98.19 168 PHE A N 1
ATOM 1269 C CA . PHE A 1 168 ? 18.289 -9.260 -13.846 1.00 98.19 168 PHE A CA 1
ATOM 1270 C C . PHE A 1 168 ? 17.295 -9.755 -14.897 1.00 98.19 168 PHE A C 1
ATOM 1272 O O . PHE A 1 168 ? 16.930 -10.930 -14.904 1.00 98.19 168 PHE A O 1
ATOM 1279 N N . GLN A 1 169 ? 16.891 -8.868 -15.800 1.00 97.31 169 GLN A N 1
ATOM 1280 C CA . GLN A 1 169 ? 16.012 -9.179 -16.919 1.00 97.31 169 GLN A CA 1
ATOM 1281 C C . GLN A 1 169 ? 16.574 -8.610 -18.219 1.00 97.31 169 GLN A C 1
ATOM 1283 O O . GLN A 1 169 ? 17.138 -7.515 -18.247 1.00 97.31 169 GLN A O 1
ATOM 1288 N N . SER A 1 170 ? 16.382 -9.339 -19.315 1.00 97.00 170 SER A N 1
ATOM 1289 C CA . SER A 1 170 ? 16.721 -8.865 -20.651 1.00 97.00 170 SER A CA 1
ATOM 1290 C C . SER A 1 170 ? 15.671 -9.331 -21.647 1.00 97.00 170 SER A C 1
ATOM 1292 O O . SER A 1 170 ? 15.375 -10.518 -21.751 1.00 97.00 170 SER A O 1
ATOM 1294 N N . ASN A 1 171 ? 15.094 -8.371 -22.358 1.00 97.81 171 ASN A N 1
ATOM 1295 C CA . ASN A 1 171 ? 14.130 -8.584 -23.420 1.00 97.81 171 ASN A CA 1
ATOM 1296 C C . ASN A 1 171 ? 14.794 -8.221 -24.741 1.00 97.81 171 ASN A C 1
ATOM 1298 O O . ASN A 1 171 ? 15.369 -7.138 -24.867 1.00 97.81 171 ASN A O 1
ATOM 1302 N N . TYR A 1 172 ? 14.679 -9.094 -25.734 1.00 96.69 172 TYR A N 1
ATOM 1303 C CA . TYR A 1 172 ? 15.216 -8.845 -27.063 1.00 96.69 172 TYR A CA 1
ATOM 1304 C C . TYR A 1 172 ? 14.110 -8.915 -28.113 1.00 96.69 172 TYR A C 1
ATOM 1306 O O . TYR A 1 172 ? 13.165 -9.695 -28.001 1.00 96.69 172 TYR A O 1
ATOM 1314 N N . ARG A 1 173 ? 14.238 -8.098 -29.156 1.00 97.75 173 ARG A N 1
ATOM 1315 C CA . ARG A 1 173 ? 13.422 -8.183 -30.365 1.00 97.75 173 ARG A CA 1
ATOM 1316 C C . ARG A 1 173 ? 14.341 -8.104 -31.564 1.00 97.75 173 ARG A C 1
ATOM 1318 O O . ARG A 1 173 ? 15.005 -7.095 -31.758 1.00 97.75 173 ARG A O 1
ATOM 1325 N N . TYR A 1 174 ? 14.333 -9.151 -32.372 1.00 97.06 174 TYR A N 1
ATOM 1326 C CA . TYR A 1 174 ? 15.069 -9.197 -33.623 1.00 97.06 174 TYR A CA 1
ATOM 1327 C C . TYR A 1 174 ? 14.094 -9.200 -34.799 1.00 97.06 174 TYR A C 1
ATOM 1329 O O . TYR A 1 174 ? 13.073 -9.888 -34.767 1.00 97.06 174 TYR A O 1
ATOM 1337 N N . SER A 1 175 ? 14.403 -8.425 -35.830 1.00 96.75 175 SER A N 1
ATOM 1338 C CA . SER A 1 175 ? 13.681 -8.417 -37.097 1.00 96.75 175 SER A CA 1
ATOM 1339 C C . SER A 1 175 ? 14.659 -8.215 -38.239 1.00 96.75 175 SER A C 1
ATOM 1341 O O . SER A 1 175 ? 15.593 -7.426 -38.115 1.00 96.75 175 SER A O 1
ATOM 1343 N N . GLY A 1 176 ? 14.416 -8.885 -39.359 1.00 95.62 176 GLY A N 1
ATOM 1344 C CA . GLY A 1 176 ? 15.202 -8.695 -40.567 1.00 95.62 176 GLY A CA 1
ATOM 1345 C C . GLY A 1 176 ? 14.333 -8.696 -41.814 1.00 95.62 176 GLY A C 1
ATOM 1346 O O . GLY A 1 176 ? 13.252 -9.288 -41.829 1.00 95.62 176 GLY A O 1
ATOM 1347 N N . ALA A 1 177 ? 14.817 -8.025 -42.849 1.00 94.31 177 ALA A N 1
ATOM 1348 C CA . ALA A 1 177 ? 14.210 -7.974 -44.166 1.00 94.31 177 ALA A CA 1
ATOM 1349 C C . ALA A 1 177 ? 15.275 -8.271 -45.224 1.00 94.31 177 ALA A C 1
ATOM 1351 O O . ALA A 1 177 ? 16.453 -7.970 -45.046 1.00 94.31 177 ALA A O 1
ATOM 1352 N N . SER A 1 178 ? 14.865 -8.880 -46.332 1.00 94.00 178 SER A N 1
ATOM 1353 C CA . SER A 1 178 ? 15.718 -9.011 -47.506 1.00 94.00 178 SER A CA 1
ATOM 1354 C C . SER A 1 178 ? 14.921 -8.636 -48.736 1.00 94.00 178 SER A C 1
ATOM 1356 O O . SER A 1 178 ? 13.830 -9.164 -48.953 1.00 94.00 178 SER A O 1
ATOM 1358 N N . GLN A 1 179 ? 15.482 -7.741 -49.538 1.00 91.50 179 GLN A N 1
ATOM 1359 C CA . GLN A 1 179 ? 14.908 -7.336 -50.807 1.00 91.50 179 GLN A CA 1
ATOM 1360 C C . GLN A 1 179 ? 15.841 -7.703 -51.951 1.00 91.50 179 GLN A C 1
ATOM 1362 O O . GLN A 1 179 ? 17.062 -7.594 -51.852 1.00 91.50 179 GLN A O 1
ATOM 1367 N N . ARG A 1 180 ? 15.251 -8.162 -53.052 1.00 92.19 180 ARG A N 1
ATOM 1368 C CA . ARG A 1 180 ? 15.959 -8.459 -54.294 1.00 92.19 180 ARG A CA 1
ATOM 1369 C C . ARG A 1 180 ? 15.428 -7.532 -55.373 1.00 92.19 180 ARG A C 1
ATOM 1371 O O . ARG A 1 180 ? 14.231 -7.544 -55.658 1.00 92.19 180 ARG A O 1
ATOM 1378 N N . THR A 1 181 ? 16.305 -6.752 -55.985 1.00 87.69 181 THR A N 1
ATOM 1379 C CA . THR A 1 181 ? 15.936 -5.900 -57.116 1.00 87.69 181 THR A CA 1
ATOM 1380 C C . THR A 1 181 ? 15.911 -6.713 -58.411 1.00 87.69 181 THR A C 1
ATOM 1382 O O . THR A 1 181 ? 16.563 -7.755 -58.533 1.00 87.69 181 THR A O 1
ATOM 1385 N N . ARG A 1 182 ? 15.159 -6.235 -59.412 1.00 89.12 182 ARG A N 1
ATOM 1386 C CA . ARG A 1 182 ? 15.112 -6.860 -60.748 1.00 89.12 182 ARG A CA 1
ATOM 1387 C C . ARG A 1 182 ? 16.472 -6.854 -61.452 1.00 89.12 182 ARG A C 1
ATOM 1389 O O . ARG A 1 182 ? 16.745 -7.754 -62.235 1.00 89.12 182 ARG A O 1
ATOM 1396 N N . GLU A 1 183 ? 17.316 -5.875 -61.137 1.00 87.75 183 GLU A N 1
ATOM 1397 C CA . GLU A 1 183 ? 18.683 -5.722 -61.655 1.00 87.75 183 GLU A CA 1
ATOM 1398 C C . GLU A 1 183 ? 19.685 -6.669 -60.977 1.00 87.75 183 GLU A C 1
ATOM 1400 O O . GLU A 1 183 ? 20.836 -6.769 -61.390 1.00 87.75 183 GLU A O 1
ATOM 1405 N N . GLY A 1 184 ? 19.246 -7.421 -59.963 1.00 83.56 184 GLY A N 1
ATOM 1406 C CA . GLY A 1 184 ? 20.054 -8.457 -59.343 1.00 83.56 184 GLY A CA 1
ATOM 1407 C C . GLY A 1 184 ? 20.939 -7.975 -58.191 1.00 83.56 184 GLY A C 1
ATOM 1408 O O . GLY A 1 184 ? 21.913 -8.660 -57.865 1.00 83.56 184 GLY A O 1
ATOM 1409 N N . SER A 1 185 ? 20.594 -6.874 -57.521 1.00 87.69 185 SER A N 1
ATOM 1410 C CA . SER A 1 185 ? 21.127 -6.560 -56.187 1.00 87.69 185 SER A CA 1
ATOM 1411 C C . SER A 1 185 ? 20.260 -7.205 -55.098 1.00 87.69 185 SER A C 1
ATOM 1413 O O . SER A 1 185 ? 19.038 -7.292 -55.233 1.00 87.69 185 SER A O 1
ATOM 1415 N N . THR A 1 186 ? 20.890 -7.735 -54.045 1.00 89.94 186 THR A N 1
ATOM 1416 C CA . THR A 1 186 ? 20.194 -8.182 -52.826 1.00 89.94 186 THR A CA 1
ATOM 1417 C C . THR A 1 186 ? 20.613 -7.266 -51.701 1.00 89.94 186 THR A C 1
ATOM 1419 O O . THR A 1 186 ? 21.800 -7.216 -51.400 1.00 89.94 186 THR A O 1
ATOM 1422 N N . GLU A 1 187 ? 19.646 -6.647 -51.046 1.00 90.31 187 GLU A N 1
ATOM 1423 C CA . GLU A 1 187 ? 19.863 -5.888 -49.823 1.00 90.31 187 GLU A CA 1
ATOM 1424 C C . GLU A 1 187 ? 19.246 -6.643 -48.642 1.00 90.31 187 GLU A C 1
ATOM 1426 O O . GLU A 1 187 ? 18.249 -7.370 -48.785 1.00 90.31 187 GLU A O 1
ATOM 1431 N N . ARG A 1 188 ? 19.898 -6.556 -47.484 1.00 93.31 188 ARG A N 1
ATOM 1432 C CA . ARG A 1 188 ? 19.468 -7.191 -46.240 1.00 93.31 188 ARG A CA 1
ATOM 1433 C C . ARG A 1 188 ? 19.575 -6.199 -45.103 1.00 93.31 188 ARG A C 1
ATOM 1435 O O . ARG A 1 188 ? 20.667 -5.725 -44.818 1.00 93.31 188 ARG A O 1
ATOM 1442 N N . ASP A 1 189 ? 18.478 -6.020 -44.389 1.00 94.12 189 ASP A N 1
ATOM 1443 C CA . ASP A 1 189 ? 18.407 -5.185 -43.200 1.00 94.12 189 ASP A CA 1
ATOM 1444 C C . ASP A 1 189 ? 18.155 -6.049 -41.981 1.00 94.12 189 ASP A C 1
ATOM 1446 O O . ASP A 1 189 ? 17.286 -6.920 -41.983 1.00 94.12 189 ASP A O 1
ATOM 1450 N N . ASN A 1 190 ? 18.903 -5.793 -40.919 1.00 96.06 190 ASN A N 1
ATOM 1451 C CA . ASN A 1 190 ? 18.755 -6.461 -39.641 1.00 96.06 190 ASN A CA 1
ATOM 1452 C C . ASN A 1 190 ? 18.637 -5.421 -38.539 1.00 96.06 190 ASN A C 1
ATOM 1454 O O . ASN A 1 190 ? 19.384 -4.445 -38.494 1.00 96.06 190 ASN A O 1
ATOM 1458 N N . TYR A 1 191 ? 17.723 -5.677 -37.617 1.00 96.38 191 TYR A N 1
ATOM 1459 C CA . TYR A 1 191 ? 17.470 -4.843 -36.462 1.00 96.38 191 TYR A CA 1
ATOM 1460 C C . TYR A 1 191 ? 17.345 -5.715 -35.219 1.00 96.38 191 TYR A C 1
ATOM 1462 O O . TYR A 1 191 ? 16.583 -6.681 -35.199 1.00 96.38 191 TYR A O 1
ATOM 1470 N N . LEU A 1 192 ? 18.079 -5.358 -34.171 1.00 97.06 192 LEU A N 1
ATOM 1471 C CA . LEU A 1 192 ? 17.992 -5.968 -32.853 1.00 97.06 192 LEU A CA 1
ATOM 1472 C C . LEU A 1 192 ? 17.770 -4.868 -31.819 1.00 97.06 192 LEU A C 1
ATOM 1474 O O . LEU A 1 192 ? 18.614 -3.997 -31.657 1.00 97.06 192 LEU A O 1
ATOM 1478 N N . MET A 1 193 ? 16.671 -4.945 -31.081 1.00 97.75 193 MET A N 1
ATOM 1479 C CA . MET A 1 193 ? 16.429 -4.153 -29.880 1.00 97.75 193 MET A CA 1
ATOM 1480 C C . MET A 1 193 ? 16.704 -5.016 -28.653 1.00 97.75 193 MET A C 1
ATOM 1482 O O . MET A 1 193 ? 16.211 -6.141 -28.566 1.00 97.75 193 MET A O 1
ATOM 1486 N N . LEU A 1 194 ? 17.443 -4.472 -27.693 1.00 97.69 194 LEU A N 1
ATOM 1487 C CA . LEU A 1 194 ? 17.755 -5.092 -26.414 1.00 97.69 194 LEU A CA 1
ATOM 1488 C C . LEU A 1 194 ? 17.370 -4.144 -25.275 1.00 97.69 194 LEU A C 1
ATOM 1490 O O . LEU A 1 194 ? 17.970 -3.083 -25.099 1.00 97.69 194 LEU A O 1
ATOM 1494 N N . LYS A 1 195 ? 16.378 -4.548 -24.481 1.00 97.94 195 LYS A N 1
ATOM 1495 C CA . LYS A 1 195 ? 15.956 -3.862 -23.259 1.00 97.94 195 LYS A CA 1
ATOM 1496 C C . LYS A 1 195 ? 16.393 -4.676 -22.057 1.00 97.94 195 LYS A C 1
ATOM 1498 O O . LYS A 1 195 ? 15.835 -5.739 -21.795 1.00 97.94 195 LYS A O 1
ATOM 1503 N N . SER A 1 196 ? 17.363 -4.167 -21.318 1.00 97.81 196 SER A N 1
ATOM 1504 C CA . SER A 1 196 ? 17.900 -4.827 -20.132 1.00 97.81 196 SER A CA 1
ATOM 1505 C C . SER A 1 196 ? 17.524 -4.055 -18.876 1.00 97.81 196 SER A C 1
ATOM 1507 O O . SER A 1 196 ? 17.323 -2.840 -18.909 1.00 97.81 196 SER A O 1
ATOM 1509 N N . GLY A 1 197 ? 17.431 -4.759 -17.755 1.00 98.00 197 GLY A N 1
ATOM 1510 C CA . GLY A 1 197 ? 17.165 -4.139 -16.472 1.00 98.00 197 GLY A CA 1
ATOM 1511 C C . GLY A 1 197 ? 17.644 -4.974 -15.298 1.00 98.00 197 GLY A C 1
ATOM 1512 O O . GLY A 1 197 ? 17.735 -6.196 -15.376 1.00 98.00 197 GLY A O 1
ATOM 1513 N N . VAL A 1 198 ? 17.946 -4.286 -14.205 1.00 98.38 198 VAL A N 1
ATOM 1514 C CA . VAL A 1 198 ? 18.292 -4.883 -12.915 1.00 98.38 198 VAL A CA 1
ATOM 1515 C C . VAL A 1 198 ? 17.366 -4.280 -11.868 1.00 98.38 198 VAL A C 1
ATOM 1517 O O . VAL A 1 198 ? 17.206 -3.062 -11.823 1.00 98.38 198 VAL A O 1
ATOM 1520 N N . ASN A 1 199 ? 16.773 -5.121 -11.029 1.00 98.06 199 ASN A N 1
ATOM 1521 C CA . ASN A 1 199 ? 16.028 -4.708 -9.844 1.00 98.06 199 ASN A CA 1
ATOM 1522 C C . ASN A 1 199 ? 16.836 -5.103 -8.607 1.00 98.06 199 ASN A C 1
ATOM 1524 O O . ASN A 1 199 ? 17.320 -6.234 -8.542 1.00 98.06 199 ASN A O 1
ATOM 1528 N N . VAL A 1 200 ? 16.982 -4.193 -7.642 1.00 97.56 200 VAL A N 1
ATOM 1529 C CA . VAL A 1 200 ? 17.561 -4.476 -6.318 1.00 97.56 200 VAL A CA 1
ATOM 1530 C C . VAL A 1 200 ? 16.779 -3.691 -5.269 1.00 97.56 200 VAL A C 1
ATOM 1532 O O . VAL A 1 200 ? 16.921 -2.471 -5.150 1.00 97.56 200 VAL A O 1
ATOM 1535 N N . GLY A 1 201 ? 15.939 -4.391 -4.504 1.00 95.62 201 GLY A N 1
ATOM 1536 C CA . GLY A 1 201 ? 14.939 -3.739 -3.654 1.00 95.62 201 GLY A CA 1
ATOM 1537 C C . GLY A 1 201 ? 14.061 -2.785 -4.475 1.00 95.62 201 GLY A C 1
ATOM 1538 O O . GLY A 1 201 ? 13.678 -3.109 -5.593 1.00 95.62 201 GLY A O 1
ATOM 1539 N N . ALA A 1 202 ? 13.819 -1.582 -3.952 1.00 95.75 202 ALA A N 1
ATOM 1540 C CA . ALA A 1 202 ? 13.009 -0.551 -4.614 1.00 95.75 202 ALA A CA 1
ATOM 1541 C C . ALA A 1 202 ? 13.691 0.142 -5.815 1.00 95.75 202 ALA A C 1
ATOM 1543 O O . ALA A 1 202 ? 13.105 1.030 -6.429 1.00 95.75 202 ALA A O 1
ATOM 1544 N N . TRP A 1 203 ? 14.954 -0.184 -6.113 1.00 97.75 203 TRP A N 1
ATOM 1545 C CA . TRP A 1 203 ? 15.700 0.440 -7.205 1.00 97.75 203 TRP A CA 1
ATOM 1546 C C . TRP A 1 203 ? 15.605 -0.384 -8.478 1.00 97.75 203 TRP A C 1
ATOM 1548 O O . TRP A 1 203 ? 15.828 -1.599 -8.472 1.00 97.75 203 TRP A O 1
ATOM 1558 N N . ARG A 1 204 ? 15.338 0.302 -9.587 1.00 98.06 204 ARG A N 1
ATOM 1559 C CA . ARG A 1 204 ? 15.140 -0.307 -10.898 1.00 98.06 204 ARG A CA 1
ATOM 1560 C C . ARG A 1 204 ? 16.031 0.402 -11.911 1.00 98.06 204 ARG A C 1
ATOM 1562 O O . ARG A 1 204 ? 15.819 1.554 -12.256 1.00 98.06 204 ARG A O 1
ATOM 1569 N N . LEU A 1 205 ? 17.070 -0.284 -12.371 1.00 98.25 205 LEU A N 1
ATOM 1570 C CA . LEU A 1 205 ? 17.926 0.190 -13.456 1.00 98.25 205 LEU A CA 1
ATOM 1571 C C . LEU A 1 205 ? 17.382 -0.342 -14.780 1.00 98.25 205 LEU A C 1
ATOM 1573 O O . LEU A 1 205 ? 17.043 -1.528 -14.883 1.00 98.25 205 LEU A O 1
ATOM 1577 N N . ARG A 1 206 ? 17.316 0.517 -15.794 1.00 97.94 206 ARG A N 1
ATOM 1578 C CA . ARG A 1 206 ? 16.826 0.202 -17.138 1.00 97.94 206 ARG A CA 1
ATOM 1579 C C . ARG A 1 206 ? 17.796 0.731 -18.185 1.00 97.94 206 ARG A C 1
ATOM 1581 O O . ARG A 1 206 ? 18.374 1.801 -18.023 1.00 97.94 206 ARG A O 1
ATOM 1588 N N . ALA A 1 207 ? 17.963 -0.021 -19.267 1.00 97.69 207 ALA A N 1
ATOM 1589 C CA . ALA A 1 207 ? 18.724 0.405 -20.434 1.00 97.69 207 ALA A CA 1
ATOM 1590 C C . ALA A 1 207 ? 18.099 -0.149 -21.716 1.00 97.69 207 ALA A C 1
ATOM 1592 O O . ALA A 1 207 ? 17.703 -1.318 -21.772 1.00 97.69 207 ALA A O 1
ATOM 1593 N N . SER A 1 208 ? 18.050 0.675 -22.761 1.00 97.44 208 SER A N 1
ATOM 1594 C CA . SER A 1 208 ? 17.556 0.293 -24.084 1.00 97.44 208 SER A CA 1
ATOM 1595 C C . SER A 1 208 ? 18.633 0.531 -25.133 1.00 97.44 208 SER A C 1
ATOM 1597 O O . SER A 1 208 ? 19.136 1.64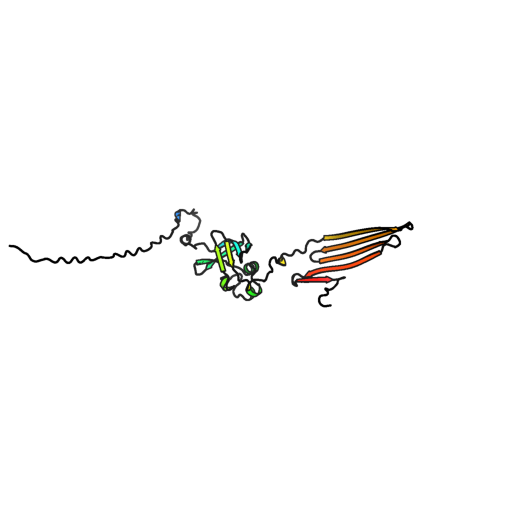4 -25.277 1.00 97.44 208 SER A O 1
ATOM 1599 N N . ASN A 1 209 ? 18.969 -0.512 -25.883 1.00 97.19 209 ASN A N 1
ATOM 1600 C CA . ASN A 1 209 ? 19.986 -0.473 -26.924 1.00 97.19 209 ASN A CA 1
ATOM 1601 C C . ASN A 1 209 ? 19.440 -1.069 -28.215 1.00 97.19 209 ASN A C 1
ATOM 1603 O O . ASN A 1 209 ? 18.683 -2.036 -28.172 1.00 97.19 209 ASN A O 1
ATOM 1607 N N . ASN A 1 210 ? 19.870 -0.531 -29.349 1.00 97.06 210 ASN A N 1
ATOM 1608 C CA . ASN A 1 210 ? 19.509 -1.024 -30.665 1.00 97.06 210 ASN A CA 1
ATOM 1609 C C . ASN A 1 210 ? 20.766 -1.259 -31.501 1.00 97.06 210 ASN A C 1
ATOM 1611 O O . ASN A 1 210 ? 21.677 -0.433 -31.515 1.00 97.06 210 ASN A O 1
ATOM 1615 N N . LEU A 1 211 ? 20.780 -2.356 -32.244 1.00 96.56 211 LEU A N 1
ATOM 1616 C CA . LEU A 1 211 ? 21.773 -2.669 -33.257 1.00 96.56 211 LEU A CA 1
ATOM 1617 C C . LEU A 1 211 ? 21.077 -2.717 -34.617 1.00 96.56 211 LEU A C 1
ATOM 1619 O O . LEU A 1 211 ? 20.098 -3.443 -34.790 1.00 96.56 211 LEU A O 1
ATOM 1623 N N . THR A 1 212 ? 21.595 -1.958 -35.574 1.00 95.88 212 THR A N 1
ATOM 1624 C CA . THR A 1 212 ? 21.171 -1.987 -36.980 1.00 95.88 212 THR A CA 1
ATOM 1625 C C . THR A 1 212 ? 22.316 -2.515 -37.832 1.00 95.88 212 THR A C 1
ATOM 1627 O O . THR A 1 212 ? 23.468 -2.173 -37.587 1.00 95.88 212 THR A O 1
ATOM 1630 N N . ALA A 1 213 ? 22.030 -3.377 -38.803 1.00 95.06 213 ALA A N 1
ATOM 1631 C CA . ALA A 1 213 ? 23.028 -3.869 -39.748 1.00 95.06 213 ALA A CA 1
ATOM 1632 C C . ALA A 1 213 ? 22.402 -4.037 -41.135 1.00 95.06 213 ALA A C 1
ATOM 1634 O O . ALA A 1 213 ? 21.539 -4.900 -41.317 1.00 95.06 213 ALA A O 1
ATOM 1635 N N . ASN A 1 214 ? 22.857 -3.226 -42.087 1.00 91.25 214 ASN A N 1
ATOM 1636 C CA . ASN A 1 214 ? 22.518 -3.332 -43.505 1.00 91.25 214 ASN A CA 1
ATOM 1637 C C . ASN A 1 214 ? 23.661 -4.061 -44.242 1.00 91.25 214 ASN A C 1
ATOM 1639 O O . ASN A 1 214 ? 24.810 -4.017 -43.810 1.00 91.25 214 ASN A O 1
ATOM 1643 N N . SER A 1 215 ? 23.349 -4.769 -45.324 1.00 83.81 215 SER A N 1
ATOM 1644 C CA . SER A 1 215 ? 24.297 -5.441 -46.221 1.00 83.81 215 SER A CA 1
ATOM 1645 C C . SER A 1 215 ? 25.487 -4.592 -46.674 1.00 83.81 215 SER A C 1
ATOM 1647 O O . SER A 1 215 ? 26.570 -5.156 -46.827 1.00 83.81 215 SER A O 1
ATOM 1649 N N . ASP A 1 216 ? 25.299 -3.287 -46.870 1.00 82.19 216 ASP A N 1
ATOM 1650 C CA . ASP A 1 216 ? 26.337 -2.401 -47.416 1.00 82.19 216 ASP A CA 1
ATOM 1651 C C . ASP A 1 216 ? 27.059 -1.569 -46.340 1.00 82.19 216 ASP A C 1
ATOM 1653 O O . ASP A 1 216 ? 28.107 -0.980 -46.609 1.00 82.19 216 ASP A O 1
ATOM 1657 N N . ASP A 1 217 ? 26.559 -1.589 -45.099 1.00 84.94 217 ASP A N 1
ATOM 1658 C CA . ASP A 1 217 ? 27.068 -0.781 -43.991 1.00 84.94 217 ASP A CA 1
ATOM 1659 C C . ASP A 1 217 ? 27.606 -1.619 -42.828 1.00 84.94 217 ASP A C 1
ATOM 1661 O O . ASP A 1 217 ? 27.232 -2.767 -42.578 1.00 84.94 217 ASP A O 1
ATOM 1665 N N . LYS A 1 218 ? 28.498 -1.010 -42.041 1.00 89.94 218 LYS A N 1
ATOM 1666 C CA . LYS A 1 218 ? 28.941 -1.618 -40.783 1.00 89.94 218 LYS A CA 1
ATOM 1667 C C . LYS A 1 218 ? 27.789 -1.621 -39.771 1.00 89.94 218 LYS A C 1
ATOM 1669 O O . LYS A 1 218 ? 27.097 -0.610 -39.660 1.00 89.94 218 LYS A O 1
ATOM 1674 N N . PRO A 1 219 ? 27.633 -2.690 -38.968 1.00 93.38 219 PRO A N 1
ATOM 1675 C CA . PRO A 1 219 ? 26.649 -2.710 -37.895 1.00 93.38 219 PRO A CA 1
ATOM 1676 C C . PRO A 1 219 ? 26.808 -1.511 -36.952 1.00 93.38 219 PRO A C 1
ATOM 1678 O O . PRO A 1 219 ? 27.906 -1.254 -36.453 1.00 93.38 219 PRO A O 1
ATOM 1681 N N . GLN A 1 220 ? 25.716 -0.795 -36.689 1.00 95.75 220 GLN A N 1
ATOM 1682 C CA . GLN A 1 220 ? 25.684 0.365 -35.804 1.00 95.75 220 GLN A CA 1
ATOM 1683 C C . GLN A 1 220 ? 24.942 0.048 -34.513 1.00 95.75 220 GLN A C 1
ATOM 1685 O O . GLN A 1 220 ? 23.749 -0.268 -34.519 1.00 95.75 220 GLN A O 1
ATOM 1690 N N . TRP A 1 221 ? 25.661 0.165 -33.399 1.00 96.12 221 TRP A N 1
ATOM 1691 C CA . TRP A 1 221 ? 25.101 0.082 -32.058 1.00 96.12 221 TRP A CA 1
ATOM 1692 C C . TRP A 1 221 ? 24.727 1.476 -31.558 1.00 96.12 221 TRP A C 1
ATOM 1694 O O . TRP A 1 221 ? 25.538 2.398 -31.603 1.00 96.12 221 TRP A O 1
ATOM 1704 N N . THR A 1 222 ? 23.515 1.616 -31.035 1.00 96.19 222 THR A N 1
ATOM 1705 C CA . THR A 1 222 ? 22.993 2.865 -30.478 1.00 96.19 222 THR A CA 1
ATOM 1706 C C . THR A 1 222 ? 22.351 2.599 -29.122 1.00 96.19 222 THR A C 1
ATOM 1708 O O . THR A 1 222 ? 21.570 1.661 -28.961 1.00 96.19 222 THR A O 1
ATOM 1711 N N . THR A 1 223 ? 22.666 3.425 -28.128 1.00 95.12 223 THR A N 1
ATOM 1712 C CA . THR A 1 223 ? 21.986 3.405 -26.828 1.00 95.12 223 THR A CA 1
ATOM 1713 C C . THR A 1 223 ? 20.874 4.441 -26.871 1.00 95.12 223 THR A C 1
ATOM 1715 O O . THR A 1 223 ? 21.140 5.623 -27.049 1.00 95.12 223 THR A O 1
ATOM 1718 N N . SER A 1 224 ? 19.622 3.993 -26.765 1.00 93.88 224 SER A N 1
ATOM 1719 C CA . SER A 1 224 ? 18.455 4.884 -26.772 1.00 93.88 224 SER A CA 1
ATOM 1720 C C . SER A 1 224 ? 18.263 5.600 -25.439 1.00 93.88 224 SER A C 1
ATOM 1722 O O . SER A 1 224 ? 17.683 6.676 -25.414 1.00 93.88 224 SER A O 1
ATOM 1724 N N . GLY A 1 225 ? 18.718 4.991 -24.346 1.00 96.00 225 GLY A N 1
ATOM 1725 C CA . GLY A 1 225 ? 18.725 5.621 -23.034 1.00 96.00 225 GLY A CA 1
ATOM 1726 C C . GLY A 1 225 ? 19.025 4.633 -21.916 1.00 96.00 225 GLY A C 1
ATOM 1727 O O . GLY A 1 225 ? 18.829 3.418 -22.069 1.00 96.00 225 GLY A O 1
ATOM 1728 N N . ALA A 1 226 ? 19.490 5.171 -20.795 1.00 97.31 226 ALA A N 1
ATOM 1729 C CA . ALA A 1 226 ? 19.642 4.460 -19.539 1.00 97.31 226 ALA A CA 1
ATOM 1730 C C . ALA A 1 226 ? 19.187 5.338 -18.369 1.00 97.31 226 ALA A C 1
ATOM 1732 O O . ALA A 1 226 ? 19.568 6.503 -18.256 1.00 97.31 226 ALA A O 1
ATOM 1733 N N . TRP A 1 227 ? 18.385 4.762 -17.479 1.00 98.00 227 TRP A N 1
ATOM 1734 C CA . TRP A 1 227 ? 17.868 5.472 -16.316 1.00 98.00 227 TRP A CA 1
ATOM 1735 C C . TRP A 1 227 ? 17.694 4.546 -15.119 1.00 98.00 227 TRP A C 1
ATOM 1737 O O . TRP A 1 227 ? 17.563 3.324 -15.237 1.00 98.00 227 TRP A O 1
ATOM 1747 N N . LEU A 1 228 ? 17.717 5.166 -13.949 1.00 98.19 228 LEU A N 1
ATOM 1748 C CA . LEU A 1 228 ? 17.470 4.565 -12.655 1.00 98.19 228 LEU A CA 1
ATOM 1749 C C . LEU A 1 228 ? 16.176 5.159 -12.098 1.00 98.19 228 LEU A C 1
ATOM 1751 O O . LEU A 1 228 ? 16.085 6.372 -11.927 1.00 98.19 228 LEU A O 1
ATOM 1755 N N . GLU A 1 229 ? 15.202 4.308 -11.804 1.00 97.44 229 GLU A N 1
ATOM 1756 C CA . GLU A 1 229 ? 13.897 4.690 -11.258 1.00 97.44 229 GLU A CA 1
ATOM 1757 C C . GLU A 1 229 ? 13.703 4.101 -9.847 1.00 97.44 229 GLU A C 1
ATOM 1759 O O . GLU A 1 229 ? 14.226 3.025 -9.515 1.00 97.44 229 GLU A O 1
ATOM 1764 N N . ARG A 1 230 ? 12.979 4.834 -8.995 1.00 96.94 230 ARG A N 1
ATOM 1765 C CA . ARG A 1 230 ? 12.564 4.398 -7.657 1.00 96.94 230 ARG A CA 1
ATOM 1766 C C . ARG A 1 230 ? 11.259 5.062 -7.234 1.00 96.94 230 ARG A C 1
ATOM 1768 O O . ARG A 1 230 ? 11.156 6.288 -7.223 1.00 96.94 230 ARG A O 1
ATOM 1775 N N . ASP A 1 231 ? 10.336 4.253 -6.730 1.00 95.06 231 ASP A N 1
ATOM 1776 C CA . ASP A 1 231 ? 9.098 4.743 -6.132 1.00 95.06 231 ASP A CA 1
ATOM 1777 C C . ASP A 1 231 ? 9.334 5.331 -4.733 1.00 95.06 231 ASP A C 1
ATOM 1779 O O . ASP A 1 231 ? 10.036 4.771 -3.883 1.00 95.06 231 ASP A O 1
ATOM 1783 N N . LEU A 1 232 ? 8.707 6.477 -4.473 1.00 93.88 232 LEU A N 1
ATOM 1784 C CA . LEU A 1 232 ? 8.685 7.168 -3.189 1.00 93.88 232 LEU A CA 1
ATOM 1785 C C . LEU A 1 232 ? 7.268 7.097 -2.616 1.00 93.88 232 LEU A C 1
ATOM 1787 O O . LEU A 1 232 ? 6.506 8.064 -2.640 1.00 93.88 232 LEU A O 1
ATOM 1791 N N . THR A 1 233 ? 6.923 5.934 -2.059 1.00 89.06 233 THR A N 1
ATOM 1792 C CA . THR A 1 233 ? 5.587 5.587 -1.533 1.00 89.06 233 THR A CA 1
ATOM 1793 C C . THR A 1 233 ? 4.995 6.639 -0.598 1.00 89.06 233 THR A C 1
ATOM 1795 O O . THR A 1 233 ? 3.805 6.937 -0.675 1.00 89.06 233 THR A O 1
ATOM 1798 N N . ARG A 1 234 ? 5.816 7.247 0.268 1.00 87.31 234 ARG A N 1
ATOM 1799 C CA . ARG A 1 234 ? 5.369 8.297 1.201 1.00 87.31 234 ARG A CA 1
ATOM 1800 C C . ARG A 1 234 ? 4.872 9.560 0.492 1.00 87.31 234 ARG A C 1
ATOM 1802 O O . ARG A 1 234 ? 4.004 10.244 1.025 1.00 87.31 234 ARG A O 1
ATOM 1809 N N . TRP A 1 235 ? 5.449 9.885 -0.658 1.00 91.75 235 TRP A N 1
ATOM 1810 C CA . TRP A 1 235 ? 5.125 11.083 -1.432 1.00 91.75 235 TRP A CA 1
ATOM 1811 C C . TRP A 1 235 ? 4.251 10.778 -2.644 1.00 91.75 235 TRP A C 1
ATOM 1813 O O . TRP A 1 235 ? 3.948 11.691 -3.402 1.00 91.75 235 TRP A O 1
ATOM 1823 N N . GLN A 1 236 ? 3.855 9.512 -2.829 1.00 89.38 236 GLN A N 1
ATOM 1824 C CA . GLN A 1 236 ? 3.089 9.062 -3.994 1.00 89.38 236 GLN A CA 1
ATOM 1825 C C . GLN A 1 236 ? 3.723 9.552 -5.308 1.00 89.38 236 GLN A C 1
ATOM 1827 O O . GLN A 1 236 ? 3.044 10.082 -6.178 1.00 89.38 236 GLN A O 1
ATOM 1832 N N . SER A 1 237 ? 5.050 9.449 -5.398 1.00 94.31 237 SER A N 1
ATOM 1833 C CA . SER A 1 237 ? 5.859 10.007 -6.486 1.00 94.31 237 SER A CA 1
ATOM 1834 C C . SER A 1 237 ? 6.889 8.988 -6.972 1.00 94.31 237 SER A C 1
ATOM 1836 O O . SER A 1 237 ? 7.265 8.096 -6.212 1.00 94.31 237 SER A O 1
ATOM 1838 N N . GLU A 1 238 ? 7.388 9.163 -8.194 1.00 95.44 238 GLU A N 1
ATOM 1839 C CA . GLU A 1 238 ? 8.493 8.390 -8.772 1.00 95.44 238 GLU A CA 1
ATOM 1840 C C . GLU A 1 238 ? 9.720 9.297 -8.942 1.00 95.44 238 GLU A C 1
ATOM 1842 O O . GLU A 1 238 ? 9.612 10.433 -9.408 1.00 95.44 238 GLU A O 1
ATOM 1847 N N . LEU A 1 239 ? 10.890 8.811 -8.527 1.00 96.75 239 LEU A N 1
ATOM 1848 C CA . LEU A 1 239 ? 12.176 9.455 -8.773 1.00 96.75 239 LEU A CA 1
ATOM 1849 C C . LEU A 1 239 ? 12.868 8.767 -9.947 1.00 96.75 239 LEU A C 1
ATOM 1851 O O . LEU A 1 239 ? 13.197 7.586 -9.842 1.00 96.75 239 LEU A O 1
ATOM 1855 N N . THR A 1 240 ? 13.192 9.535 -10.987 1.00 97.56 240 THR A N 1
ATOM 1856 C CA . THR A 1 240 ? 13.893 9.043 -12.180 1.00 97.56 240 THR A CA 1
ATOM 1857 C C . THR A 1 240 ? 15.174 9.840 -12.415 1.00 97.56 240 THR A C 1
ATOM 1859 O O . THR A 1 240 ? 15.158 11.070 -12.445 1.00 97.56 240 THR A O 1
ATOM 1862 N N . LEU A 1 241 ? 16.301 9.137 -12.554 1.00 97.81 241 LEU A N 1
ATOM 1863 C CA . LEU A 1 241 ? 17.636 9.698 -12.768 1.00 97.81 241 LEU A CA 1
ATOM 1864 C C . LEU A 1 241 ? 18.256 9.107 -14.037 1.00 97.81 241 LEU A C 1
ATOM 1866 O O . LEU A 1 241 ? 18.408 7.892 -14.137 1.00 97.81 241 LEU A O 1
ATOM 1870 N N . GLY A 1 242 ? 18.665 9.959 -14.974 1.00 96.81 242 GLY A N 1
ATOM 1871 C CA . GLY A 1 242 ? 19.261 9.555 -16.251 1.00 96.81 242 GLY A CA 1
ATOM 1872 C C . GLY A 1 242 ? 18.441 10.047 -17.438 1.00 96.81 242 GLY A C 1
ATOM 1873 O O . GLY A 1 242 ? 17.822 11.109 -17.363 1.00 96.81 242 GLY A O 1
ATOM 1874 N N . ASP A 1 243 ? 18.450 9.279 -18.525 1.00 95.88 243 ASP A N 1
ATOM 1875 C CA . ASP A 1 243 ? 17.737 9.631 -19.752 1.00 95.88 243 ASP A CA 1
ATOM 1876 C C . ASP A 1 243 ? 16.223 9.463 -19.562 1.00 95.88 243 ASP A C 1
ATOM 1878 O O . ASP A 1 243 ? 15.730 8.355 -19.355 1.00 95.88 243 ASP A O 1
ATOM 1882 N N . THR A 1 244 ? 15.473 10.563 -19.634 1.00 94.31 244 THR A N 1
ATOM 1883 C CA . THR A 1 244 ? 14.011 10.571 -19.478 1.00 94.31 244 THR A CA 1
ATOM 1884 C C . THR A 1 244 ? 13.373 11.726 -20.256 1.00 94.31 244 THR A C 1
ATOM 1886 O O . THR A 1 244 ? 14.068 12.566 -20.828 1.00 94.31 244 THR A O 1
ATOM 1889 N N . PHE A 1 245 ? 12.044 11.770 -20.289 1.00 91.44 245 PHE A N 1
ATOM 1890 C CA . PHE A 1 245 ? 11.243 12.822 -20.912 1.00 91.44 245 PHE A CA 1
ATOM 1891 C C . PHE A 1 245 ? 10.134 13.281 -19.956 1.00 91.44 245 PHE A C 1
ATOM 1893 O O . PHE A 1 245 ? 9.740 12.553 -19.047 1.00 91.44 245 PHE A O 1
ATOM 1900 N N . THR A 1 246 ? 9.624 14.496 -20.150 1.00 93.44 246 THR A N 1
ATOM 1901 C CA . THR A 1 246 ? 8.499 15.041 -19.374 1.00 93.44 246 THR A CA 1
ATOM 1902 C C . THR A 1 246 ? 7.171 14.785 -20.082 1.00 93.44 246 THR A C 1
ATOM 1904 O O . THR A 1 246 ? 7.134 14.650 -21.307 1.00 93.44 246 THR A O 1
ATOM 1907 N N . SER A 1 247 ? 6.066 14.744 -19.333 1.00 90.69 247 SER A N 1
ATOM 1908 C CA . SER A 1 247 ? 4.737 14.806 -19.946 1.00 90.69 247 SER A CA 1
ATOM 1909 C C . SER A 1 247 ? 4.503 16.186 -20.569 1.00 90.69 247 SER A C 1
ATOM 1911 O O . SER A 1 247 ? 5.030 17.194 -20.094 1.00 90.69 247 SER A O 1
ATOM 1913 N N . GLY A 1 248 ? 3.711 16.227 -21.641 1.00 93.12 248 GLY A N 1
ATOM 1914 C CA . GLY A 1 248 ? 3.365 17.458 -22.362 1.00 93.12 248 GLY A CA 1
ATOM 1915 C C . GLY A 1 248 ? 2.130 18.172 -21.808 1.00 93.12 248 GLY A C 1
ATOM 1916 O O . GLY A 1 248 ? 1.376 18.765 -22.572 1.00 93.12 248 GLY A O 1
ATOM 1917 N N . ASP A 1 249 ? 1.848 18.047 -20.506 1.00 92.19 249 ASP A N 1
ATOM 1918 C CA . ASP A 1 249 ? 0.609 18.580 -19.914 1.00 92.19 249 ASP A CA 1
ATOM 1919 C C . ASP A 1 249 ? 0.592 20.116 -19.864 1.00 92.1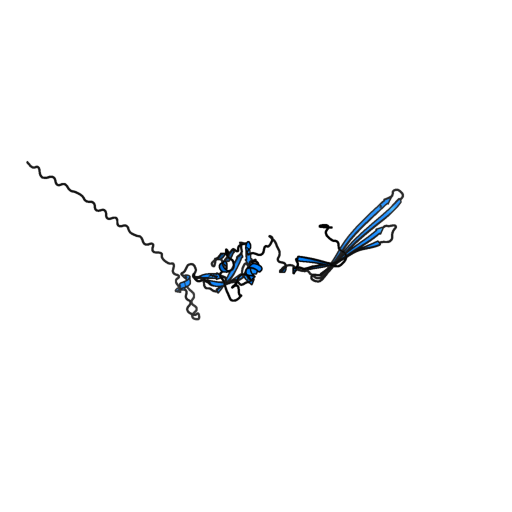9 249 ASP A C 1
ATOM 1921 O O . ASP A 1 249 ? -0.474 20.732 -19.861 1.00 92.19 249 ASP A O 1
ATOM 1925 N N . VAL A 1 250 ? 1.774 20.738 -19.810 1.00 92.00 250 VAL A N 1
ATOM 1926 C CA . VAL A 1 250 ? 1.937 22.201 -19.739 1.00 92.00 250 VAL A CA 1
ATOM 1927 C C . VAL A 1 250 ? 2.855 22.747 -20.834 1.00 92.00 250 VAL A C 1
ATOM 1929 O O . VAL A 1 250 ? 2.578 23.830 -21.347 1.00 92.00 250 VAL A O 1
ATOM 1932 N N . PHE A 1 251 ? 3.934 22.037 -21.177 1.00 83.31 251 PHE A N 1
ATOM 1933 C CA . PHE A 1 251 ? 4.962 22.480 -22.126 1.00 83.31 251 PHE A CA 1
ATOM 1934 C C . PHE A 1 251 ? 5.099 21.516 -23.300 1.00 83.31 251 PHE A C 1
ATOM 1936 O O . PHE A 1 251 ? 4.933 20.297 -23.069 1.00 83.31 251 PHE A O 1
#

Radius of gyration: 41.29 Å; chains: 1; bounding box: 146×52×106 Å

pLDDT: mean 83.44, std 15.62, range [40.34, 98.38]

Foldseek 3Di:
DDDDDDDDDDDDDDDDPPPDPPDPPDDQDDDDPVPDDDDVPDPDDDPRLVSDPQSDDFAWAFAQEAEPRDGLDHTDTWTWDQDPVRHTATQAAPVNVVSSQFDPVLQVPQPQRDPPGRDHPCSRAPPKDWDQPPVRRYIYIYGDCVRGDDDDVPRDPLVPDFLDDWDKDKDKDKDKDWDADPVGDIKIKIKMKIWIWTRDRQKIKIWIKMWIDMPVDDIDIDTPWIWIKGDDSVVRDIDIDTDDDDDPPPD

Sequence (251 aa):
MRHGPAHTVTVVSLSILLGGQSALLHAQATFNMDLLEKNDHLPAVDLQRFNQQAGQPPGAYPVSWQVNGVTLDARKTVTFRQNDRGQLTPCLKPEDLLQAGVNPAVLSQATGATSRSCPELNALLPGSTVNFDFAHQRLVMTIPQALMTHRARDNVPSALWDEGISAFQSNYRYSGASQRTREGSTERDNYLMLKSGVNVGAWRLRASNNLTANSDDKPQWTTSGAWLERDLTRWQSELTLGDTFTSGDVF

InterPro domains:
  IPR000015 Outer membrane usher protein [PF00577] (191-251)
  IPR000015 Outer membrane usher protein [PTHR30451] (9-251)
  IPR025885 PapC, N-terminal domain [PF13954] (30-175)
  IPR037224 PapC, N-terminal domain superfamily [G3DSA:3.10.20.410] (28-153)
  IPR037224 PapC, N-terminal domain superfamily [SSF141729] (56-167)